Protein AF-A0A2S9WUU5-F1 (afdb_monomer_lite)

Radius of gyration: 22.5 Å; chains: 1; bounding box: 50×56×70 Å

Foldseek 3Di:
DDDDDDDDDDDDDFPDPDFDFDWDWDDDPPDPTDTDTDGPPPPPPPQDKDFLCVLQQVLQLVLLVVCVVPPLQQFAFEWEGIWGLAEEEEEAAEDEDDPVNVVVRVVVRDRGYDYDYDPRDCVPDDVLCVLVNVLCVLQVTDYYYTHLARGHDPDVVVLVVLVVDPNSVVSSLSSNVSSLSVVVVNPALVHAYEYEYADPVSVQQCADEECDDDPDFTPRRSGFYWHQDPQLNATDGSNYGYHYHHHCDDDGHDDPVVSVVVSVSSNVVCVVVVRD

pLDDT: mean 82.33, std 21.4, range [26.7, 98.5]

Structure (mmCIF, N/CA/C/O backbone):
data_AF-A0A2S9WUU5-F1
#
_entry.id   AF-A0A2S9WUU5-F1
#
loop_
_atom_site.group_PDB
_atom_site.id
_atom_site.type_symbol
_atom_site.label_atom_id
_atom_site.label_alt_id
_atom_site.label_comp_id
_atom_site.label_asym_id
_atom_site.label_entity_id
_atom_site.label_seq_id
_atom_site.pdbx_PDB_ins_code
_atom_site.Cartn_x
_atom_site.Cartn_y
_atom_site.Cartn_z
_atom_site.occupancy
_atom_site.B_iso_or_equiv
_atom_site.auth_seq_id
_atom_site.auth_comp_id
_atom_site.auth_asym_id
_atom_site.auth_atom_id
_atom_site.pdbx_PDB_model_num
ATOM 1 N N . MET A 1 1 ? -9.216 26.885 48.514 1.00 28.83 1 MET A N 1
ATOM 2 C CA . MET A 1 1 ? -9.498 26.360 47.161 1.00 28.83 1 MET A CA 1
ATOM 3 C C . MET A 1 1 ? -8.639 27.116 46.160 1.00 28.83 1 MET A C 1
ATOM 5 O O . MET A 1 1 ? -8.860 28.303 45.977 1.00 28.83 1 MET A O 1
ATOM 9 N N . LEU A 1 2 ? -7.619 26.474 45.585 1.00 27.80 2 LEU A N 1
ATOM 10 C CA . LEU A 1 2 ? -6.805 27.058 44.513 1.00 27.80 2 LEU A CA 1
ATOM 11 C C . LEU A 1 2 ? -7.450 26.663 43.175 1.00 27.80 2 LEU A C 1
ATOM 13 O O . LEU A 1 2 ? -7.499 25.480 42.853 1.00 27.80 2 LEU A O 1
ATOM 17 N N . HIS A 1 3 ? -7.975 27.623 42.416 1.00 26.70 3 HIS A N 1
ATOM 18 C CA . HIS A 1 3 ? -8.365 27.410 41.020 1.00 26.70 3 HIS A CA 1
ATOM 19 C C . HIS A 1 3 ? -7.142 27.686 40.138 1.00 26.70 3 HIS A C 1
ATOM 21 O O . HIS A 1 3 ? -6.852 28.831 39.803 1.00 26.70 3 HIS A O 1
ATOM 27 N N . ALA A 1 4 ? -6.387 26.642 39.796 1.00 33.03 4 ALA A N 1
ATOM 28 C CA . ALA A 1 4 ? -5.345 26.733 38.781 1.00 33.03 4 ALA A CA 1
ATOM 29 C C . ALA A 1 4 ? -5.979 26.476 37.405 1.00 33.03 4 ALA A C 1
ATOM 31 O O . ALA A 1 4 ? -6.380 25.355 37.100 1.00 33.03 4 ALA A O 1
ATOM 32 N N . ARG A 1 5 ? -6.094 27.514 36.569 1.00 28.50 5 ARG A N 1
ATOM 33 C CA . ARG A 1 5 ? -6.393 27.349 35.139 1.00 28.50 5 ARG A CA 1
ATOM 34 C C . ARG A 1 5 ? -5.104 26.933 34.431 1.00 28.50 5 ARG A C 1
ATOM 36 O O . ARG A 1 5 ? -4.202 27.750 34.267 1.00 28.50 5 ARG A O 1
ATOM 43 N N . LEU A 1 6 ? -5.019 25.668 34.028 1.00 34.06 6 LEU A N 1
ATOM 44 C CA . LEU A 1 6 ? -3.992 25.185 33.107 1.00 34.06 6 LEU A CA 1
ATOM 45 C C . LEU A 1 6 ? -4.341 25.677 31.698 1.00 34.06 6 LEU A C 1
ATOM 47 O O . LEU A 1 6 ? -5.256 25.163 31.062 1.00 34.06 6 LEU A O 1
ATOM 51 N N . LEU A 1 7 ? -3.635 26.702 31.226 1.00 28.61 7 LEU A N 1
ATOM 52 C CA . LEU A 1 7 ? -3.625 27.074 29.814 1.00 28.61 7 LEU A CA 1
ATOM 53 C C . LEU A 1 7 ? -2.536 26.249 29.129 1.00 28.61 7 LEU A C 1
ATOM 55 O O . LEU A 1 7 ? -1.362 26.616 29.149 1.00 28.61 7 LEU A O 1
ATOM 59 N N . PHE A 1 8 ? -2.922 25.116 28.546 1.00 33.66 8 PHE A N 1
ATOM 60 C CA . PHE A 1 8 ? -2.082 24.449 27.560 1.00 33.66 8 PHE A CA 1
ATOM 61 C C . PHE A 1 8 ? -2.246 25.205 26.243 1.00 33.66 8 PHE A C 1
ATOM 63 O O . PHE A 1 8 ? -3.280 25.107 25.586 1.00 33.66 8 PHE A O 1
ATOM 70 N N . ASN A 1 9 ? -1.244 25.998 25.867 1.00 29.27 9 ASN A N 1
ATOM 71 C CA . ASN A 1 9 ? -1.132 26.413 24.475 1.00 29.27 9 ASN A CA 1
ATOM 72 C C . ASN A 1 9 ? -0.890 25.147 23.645 1.00 29.27 9 ASN A C 1
ATOM 74 O O . ASN A 1 9 ? -0.036 24.340 24.009 1.00 29.27 9 ASN A O 1
ATOM 78 N N . ASN A 1 10 ? -1.660 24.969 22.569 1.00 31.22 10 ASN A N 1
ATOM 79 C CA . ASN A 1 10 ? -1.487 23.889 21.598 1.00 31.22 10 ASN A CA 1
ATOM 80 C C . ASN A 1 10 ? -0.026 23.839 21.141 1.00 31.22 10 ASN A C 1
ATOM 82 O O . ASN A 1 10 ? 0.433 24.728 20.423 1.00 31.22 10 ASN A O 1
ATOM 86 N N . ILE A 1 11 ? 0.699 22.813 21.573 1.00 32.69 11 ILE A N 1
ATOM 87 C CA . ILE A 1 11 ? 2.038 22.516 21.086 1.00 32.69 11 ILE A CA 1
ATOM 88 C C . ILE A 1 11 ? 1.980 21.094 20.532 1.00 32.69 11 ILE A C 1
ATOM 90 O O . ILE A 1 11 ? 1.755 20.137 21.271 1.00 32.69 11 ILE A O 1
ATOM 94 N N . ASN A 1 12 ? 2.144 20.976 19.216 1.00 33.28 12 ASN A N 1
ATOM 95 C CA . ASN A 1 12 ? 2.285 19.697 18.527 1.00 33.28 12 ASN A CA 1
ATOM 96 C C . ASN A 1 12 ? 3.622 19.082 18.965 1.00 33.28 12 ASN A C 1
ATOM 98 O O . ASN A 1 12 ? 4.677 19.673 18.723 1.00 33.28 12 ASN A O 1
ATOM 102 N N . TYR A 1 13 ? 3.596 17.932 19.644 1.00 36.56 13 TYR A N 1
ATOM 103 C CA . TYR A 1 13 ? 4.806 17.318 20.200 1.00 36.56 13 TYR A CA 1
ATOM 104 C C . TYR A 1 13 ? 5.223 16.063 19.436 1.00 36.56 13 TYR A C 1
ATOM 106 O O . TYR A 1 13 ? 4.603 15.006 19.539 1.00 36.56 13 TYR A O 1
ATOM 114 N N . LEU A 1 14 ? 6.331 16.231 18.716 1.00 40.53 14 LEU A N 1
ATOM 115 C CA . LEU A 1 14 ? 7.086 15.234 17.967 1.00 40.53 14 LEU A CA 1
ATOM 116 C C . LEU A 1 14 ? 7.736 14.177 18.870 1.00 40.53 14 LEU A C 1
ATOM 118 O O . LEU A 1 14 ? 8.086 14.431 20.027 1.00 40.53 14 LEU A O 1
ATOM 122 N N . HIS A 1 15 ? 7.953 13.004 18.277 1.00 39.59 15 HIS A N 1
ATOM 123 C CA . HIS A 1 15 ? 8.814 11.937 18.773 1.00 39.59 15 HIS A CA 1
ATOM 124 C C . HIS A 1 15 ? 10.270 12.421 18.853 1.00 39.59 15 HIS A C 1
ATOM 126 O O . HIS A 1 15 ? 11.070 12.237 17.940 1.00 39.59 15 HIS A O 1
ATOM 132 N N . HIS A 1 16 ? 10.636 13.043 19.970 1.00 35.31 16 HIS A N 1
ATOM 133 C CA . HIS A 1 16 ? 12.030 13.264 20.329 1.00 35.31 16 HIS A CA 1
ATOM 134 C C . HIS A 1 16 ? 12.315 12.673 21.708 1.00 35.31 16 HIS A C 1
ATOM 136 O O . HIS A 1 16 ? 11.611 12.932 22.678 1.00 35.31 16 HIS A O 1
ATOM 142 N N . THR A 1 17 ? 13.412 11.922 21.791 1.00 35.00 17 THR A N 1
ATOM 143 C CA . THR A 1 17 ? 13.985 11.310 23.001 1.00 35.00 17 THR A CA 1
ATOM 144 C C . THR A 1 17 ? 14.708 12.311 23.911 1.00 35.00 17 THR A C 1
ATOM 146 O O . THR A 1 17 ? 15.429 11.917 24.826 1.00 35.00 17 THR A O 1
ATOM 149 N N . LYS A 1 18 ? 14.542 13.623 23.692 1.00 34.12 18 LYS A N 1
ATOM 150 C CA . LYS A 1 18 ? 15.117 14.647 24.570 1.00 34.12 18 LYS A CA 1
ATOM 151 C C . LYS A 1 18 ? 14.071 15.088 25.595 1.00 34.12 18 LYS A C 1
ATOM 153 O O . LYS A 1 18 ? 12.983 15.485 25.180 1.00 34.12 18 LYS A O 1
ATOM 158 N N . PRO A 1 19 ? 14.377 15.081 26.907 1.00 34.91 19 PRO A N 1
ATOM 159 C CA . PRO A 1 19 ? 13.492 15.682 27.895 1.00 34.91 19 PRO A CA 1
ATOM 160 C C . PRO A 1 19 ? 13.281 17.158 27.537 1.00 34.91 19 PRO A C 1
ATOM 162 O O . PRO A 1 19 ? 14.227 17.948 27.511 1.00 34.91 19 PRO A O 1
ATOM 165 N N . ILE A 1 20 ? 12.041 17.531 27.219 1.00 40.75 20 ILE A N 1
ATOM 166 C CA . ILE A 1 20 ? 11.667 18.931 27.027 1.00 40.75 20 ILE A CA 1
ATOM 167 C C . ILE A 1 20 ? 11.382 19.494 28.416 1.00 40.75 20 ILE A C 1
ATOM 169 O O . ILE A 1 20 ? 10.380 19.163 29.048 1.00 40.75 20 ILE A O 1
ATOM 173 N N . ASN A 1 21 ? 12.276 20.352 28.899 1.00 37.44 21 ASN A N 1
ATOM 174 C CA . ASN A 1 21 ? 12.063 21.088 30.139 1.00 37.44 21 ASN A CA 1
ATOM 175 C C . ASN A 1 21 ? 10.980 22.153 29.913 1.00 37.44 21 ASN A C 1
ATOM 177 O O . ASN A 1 21 ? 11.257 23.238 29.401 1.00 37.44 21 ASN A O 1
ATOM 181 N N . GLY A 1 22 ? 9.740 21.848 30.289 1.00 42.34 22 GL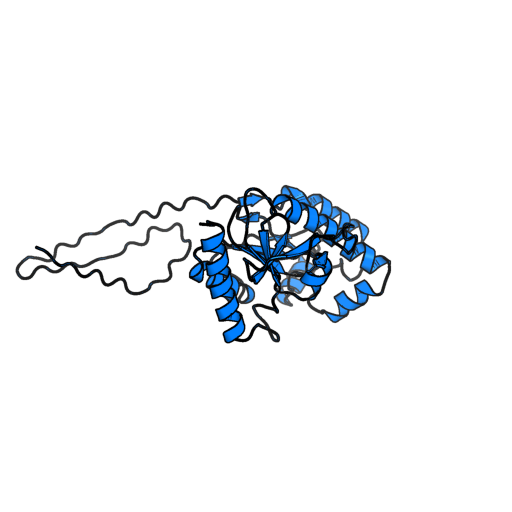Y A N 1
ATOM 182 C CA . GLY A 1 22 ? 8.674 22.841 30.380 1.00 42.34 22 GLY A CA 1
ATOM 183 C C . GLY A 1 22 ? 8.829 23.685 31.647 1.00 42.34 22 GLY A C 1
ATOM 184 O O . GLY A 1 22 ? 8.978 23.145 32.742 1.00 42.34 22 GLY A O 1
ATOM 185 N N . LYS A 1 23 ? 8.778 25.016 31.523 1.00 39.03 23 LYS A N 1
ATOM 186 C CA . LYS A 1 23 ? 8.643 25.923 32.674 1.00 39.03 23 LYS A CA 1
ATOM 187 C C . LYS A 1 23 ? 7.172 26.291 32.840 1.00 39.03 23 LYS A C 1
ATOM 189 O O . LYS A 1 23 ? 6.598 26.908 31.950 1.00 39.03 23 LYS A O 1
ATOM 194 N N . VAL A 1 24 ? 6.583 25.955 33.986 1.00 43.22 24 VAL A N 1
ATOM 195 C CA . VAL A 1 24 ? 5.260 26.454 34.384 1.00 43.22 24 VAL A CA 1
ATOM 196 C C . VAL A 1 24 ? 5.455 27.431 35.535 1.00 43.22 24 VAL A C 1
ATOM 198 O O . VAL A 1 24 ? 5.978 27.072 36.588 1.00 43.22 24 VAL A O 1
ATOM 201 N N . THR A 1 25 ? 5.047 28.682 35.344 1.00 40.19 25 THR A N 1
ATOM 202 C CA . THR A 1 25 ? 5.071 29.714 36.383 1.00 40.19 25 THR A CA 1
ATOM 203 C C . THR A 1 25 ? 3.688 29.836 37.011 1.00 40.19 25 THR A C 1
ATOM 205 O O . THR A 1 25 ? 2.758 30.355 36.401 1.00 40.19 25 THR A O 1
ATOM 208 N N . ALA A 1 26 ? 3.546 29.383 38.257 1.00 43.81 26 ALA A N 1
ATOM 209 C CA . ALA A 1 26 ? 2.373 29.678 39.073 1.00 43.81 26 ALA A CA 1
ATOM 210 C C . ALA A 1 26 ? 2.657 30.916 39.937 1.00 43.81 26 ALA A C 1
ATOM 212 O O . ALA A 1 26 ? 3.671 30.973 40.633 1.00 43.81 26 ALA A O 1
ATOM 213 N N . LYS A 1 27 ? 1.768 31.914 39.901 1.00 40.56 27 LYS A N 1
ATOM 214 C CA . LYS A 1 27 ? 1.848 33.102 40.761 1.00 40.56 27 LYS A CA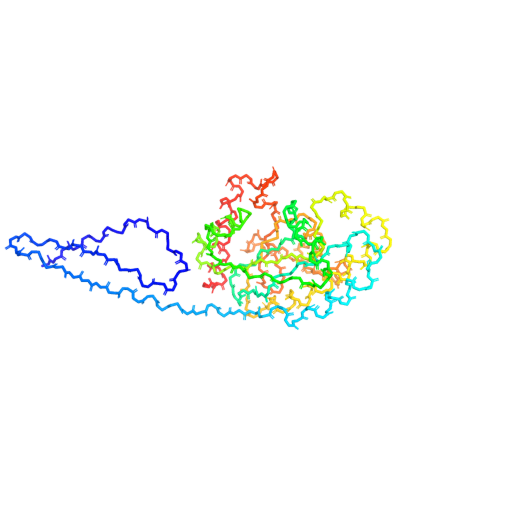 1
ATOM 215 C C . LYS A 1 27 ? 0.738 33.026 41.806 1.00 40.56 27 LYS A C 1
ATOM 217 O O . LYS A 1 27 ? -0.435 32.970 41.454 1.00 40.56 27 LYS A O 1
ATOM 222 N N . ARG A 1 28 ? 1.110 33.036 43.085 1.00 40.62 28 ARG A N 1
ATOM 223 C CA . ARG A 1 28 ? 0.200 33.347 44.194 1.00 40.62 28 ARG A CA 1
ATOM 224 C C . ARG A 1 28 ? 0.471 34.798 44.587 1.00 40.62 28 ARG A C 1
ATOM 226 O O . ARG A 1 28 ? 1.636 35.172 44.733 1.00 40.62 28 ARG A O 1
ATOM 233 N N . GLU A 1 29 ? -0.561 35.633 44.672 1.00 38.84 29 GLU A N 1
ATOM 234 C CA . GLU A 1 29 ? -0.387 37.023 45.110 1.00 38.84 29 GLU A CA 1
ATOM 235 C C . GLU A 1 29 ? 0.205 37.054 46.527 1.00 38.84 29 GLU A C 1
ATOM 237 O O . GLU A 1 29 ? -0.295 36.381 47.426 1.00 38.84 29 GLU A O 1
ATOM 242 N N . GLY A 1 30 ? 1.299 37.803 46.704 1.00 49.75 30 GLY A N 1
ATOM 243 C CA . GLY A 1 30 ? 1.916 38.058 48.011 1.00 49.75 30 GLY A CA 1
ATOM 244 C C . GLY A 1 30 ? 3.080 37.152 48.441 1.00 49.75 30 GLY A C 1
ATOM 245 O O . GLY A 1 30 ? 3.545 37.306 49.565 1.00 49.75 30 GLY A O 1
ATOM 246 N N . THR A 1 31 ? 3.596 36.244 47.601 1.00 44.69 31 THR A N 1
ATOM 247 C CA . THR A 1 31 ? 4.765 35.395 47.950 1.00 44.69 31 THR A CA 1
ATOM 248 C C . THR A 1 31 ? 5.883 35.441 46.898 1.00 44.69 31 THR A C 1
ATOM 250 O O . THR A 1 31 ? 5.575 35.574 45.711 1.00 44.69 31 THR A O 1
ATOM 253 N N . PRO A 1 32 ? 7.171 35.307 47.290 1.00 46.59 32 PRO A N 1
ATOM 254 C CA . PRO A 1 32 ? 8.300 35.304 46.356 1.00 46.59 32 PRO A CA 1
ATOM 255 C C . PRO A 1 32 ? 8.187 34.179 45.315 1.00 46.59 32 PRO A C 1
ATOM 257 O O . PRO A 1 32 ? 7.700 33.087 45.606 1.00 46.59 32 PRO A O 1
ATOM 260 N N . HIS A 1 33 ? 8.632 34.460 44.085 1.00 44.91 33 HIS A N 1
ATOM 261 C CA . HIS A 1 33 ? 8.524 33.570 42.926 1.00 44.91 33 HIS A CA 1
ATOM 262 C C . HIS A 1 33 ? 9.180 32.202 43.170 1.00 44.91 33 HIS A C 1
ATOM 264 O O . HIS A 1 33 ? 10.393 32.050 43.028 1.00 44.91 33 HIS A O 1
ATOM 270 N N . THR A 1 34 ? 8.384 31.181 43.487 1.00 43.50 34 THR A N 1
ATOM 271 C CA . THR A 1 34 ? 8.869 29.798 43.543 1.00 43.50 34 THR A CA 1
ATOM 272 C C . THR A 1 34 ? 8.835 29.205 42.136 1.00 43.50 34 THR A C 1
ATOM 274 O O . THR A 1 34 ? 7.767 29.030 41.550 1.00 43.50 34 THR A O 1
ATOM 277 N N . HIS A 1 35 ? 10.008 28.931 41.568 1.00 41.69 35 HIS A N 1
ATOM 278 C CA . HIS A 1 35 ? 10.125 28.258 40.279 1.00 41.69 35 HIS A CA 1
ATOM 279 C C . HIS A 1 35 ? 10.067 26.748 40.506 1.00 41.69 35 HIS A C 1
ATOM 281 O O . HIS A 1 35 ? 11.008 26.168 41.041 1.00 41.69 35 HIS A O 1
ATOM 287 N N . TYR A 1 36 ? 8.976 26.110 40.088 1.00 41.19 36 TYR A N 1
ATOM 288 C CA . TYR A 1 36 ? 8.905 24.655 40.038 1.00 41.19 36 TYR A CA 1
ATOM 289 C C . TYR A 1 36 ? 9.364 24.194 38.655 1.00 41.19 36 TYR A C 1
ATOM 291 O O . TYR A 1 36 ? 8.797 24.594 37.638 1.00 41.19 36 TYR A O 1
ATOM 299 N N . THR A 1 37 ? 10.409 23.372 38.617 1.00 36.91 37 THR A N 1
ATOM 300 C CA . THR A 1 37 ? 10.829 22.683 37.394 1.00 36.91 37 THR A CA 1
ATOM 301 C C . THR A 1 37 ? 10.321 21.257 37.501 1.00 36.91 37 THR A C 1
ATOM 303 O O . THR A 1 37 ? 10.774 20.513 38.367 1.00 36.91 37 THR A O 1
ATOM 306 N N . PHE A 1 38 ? 9.362 20.884 36.661 1.00 37.59 38 PHE A N 1
ATOM 307 C CA . PHE A 1 38 ? 8.924 19.498 36.544 1.00 37.59 38 PHE A CA 1
ATOM 308 C C . PHE A 1 38 ? 9.559 18.911 35.286 1.00 37.59 38 PHE A C 1
ATOM 310 O O . PHE A 1 38 ? 9.403 19.460 34.195 1.00 37.59 38 PHE A O 1
ATOM 317 N N . ALA A 1 39 ? 10.282 17.804 35.433 1.00 33.66 39 ALA A N 1
ATOM 318 C CA . ALA A 1 39 ? 10.677 16.994 34.292 1.00 33.66 39 ALA A CA 1
ATOM 319 C C . ALA A 1 39 ? 9.459 16.166 33.867 1.00 33.66 39 ALA A C 1
ATOM 321 O O . ALA A 1 39 ? 9.024 15.276 34.597 1.00 33.66 39 ALA A O 1
ATOM 322 N N . VAL A 1 40 ? 8.889 16.461 32.698 1.00 36.59 40 VAL A N 1
ATOM 323 C CA . VAL A 1 40 ? 7.921 15.559 32.067 1.00 36.59 40 VAL A CA 1
ATOM 324 C C . VAL A 1 40 ? 8.732 14.445 31.415 1.00 36.59 40 VAL A C 1
ATOM 326 O O . VAL A 1 40 ? 9.215 14.580 30.293 1.00 36.59 40 VAL A O 1
ATOM 329 N N . VAL A 1 41 ? 8.935 13.351 32.146 1.00 30.09 41 VAL A N 1
ATOM 330 C CA . VAL A 1 41 ? 9.484 12.121 31.575 1.00 30.09 41 VAL A CA 1
ATOM 331 C C . VAL A 1 41 ? 8.351 11.461 30.796 1.00 30.09 41 VAL A C 1
ATOM 333 O O . VAL A 1 41 ? 7.507 10.776 31.370 1.00 30.09 41 VAL A O 1
ATOM 336 N N . LYS A 1 42 ? 8.279 11.710 29.484 1.00 38.59 42 LYS A N 1
ATOM 337 C CA . LYS A 1 42 ? 7.417 10.911 28.611 1.00 38.59 42 LYS A CA 1
ATOM 338 C C . LYS A 1 42 ? 8.088 9.543 28.495 1.00 38.59 42 LYS A C 1
ATOM 340 O O . LYS A 1 42 ? 9.163 9.441 27.912 1.00 38.59 42 LYS A O 1
ATOM 345 N N . HIS A 1 43 ? 7.484 8.508 29.074 1.00 30.72 43 HIS A N 1
ATOM 346 C CA . HIS A 1 43 ? 7.821 7.134 28.718 1.00 30.72 43 HIS A CA 1
ATOM 347 C C . HIS A 1 43 ? 7.487 6.963 27.230 1.00 30.72 43 HIS A C 1
ATOM 349 O O . HIS A 1 43 ? 6.330 6.774 26.866 1.00 30.72 43 HIS A O 1
ATOM 355 N N . THR A 1 44 ? 8.479 7.097 26.351 1.00 41.28 44 THR A N 1
ATOM 356 C CA . THR A 1 44 ? 8.376 6.599 24.981 1.00 41.28 44 THR A CA 1
ATOM 357 C C . THR A 1 44 ? 8.441 5.086 25.077 1.00 41.28 44 THR A C 1
ATOM 359 O O . THR A 1 44 ? 9.527 4.516 25.148 1.00 41.28 44 THR A O 1
ATOM 362 N N . GLN A 1 45 ? 7.287 4.430 25.169 1.00 46.84 45 GLN A N 1
ATOM 363 C CA . GLN A 1 45 ? 7.236 3.032 24.769 1.00 46.84 45 GLN A CA 1
ATOM 364 C C . GLN A 1 45 ? 7.580 3.016 23.279 1.00 46.84 45 GLN A C 1
ATOM 366 O O . GLN A 1 45 ? 6.956 3.738 22.500 1.00 46.84 45 GLN A O 1
ATOM 371 N N . GLU A 1 46 ? 8.639 2.301 22.901 1.00 61.56 46 GLU A N 1
ATOM 372 C CA . GLU A 1 46 ? 8.897 2.010 21.494 1.00 61.56 46 GLU A CA 1
ATOM 373 C C . GLU A 1 46 ? 7.648 1.320 20.951 1.00 61.56 46 GLU A C 1
ATOM 375 O O . GLU A 1 46 ? 7.239 0.281 21.474 1.00 61.56 46 GLU A O 1
ATOM 380 N N . THR A 1 47 ? 6.994 1.936 19.964 1.00 71.06 47 THR A N 1
ATOM 381 C CA . THR A 1 47 ? 5.842 1.326 19.304 1.00 71.06 47 THR A CA 1
ATOM 382 C C . THR A 1 47 ? 6.301 -0.012 18.733 1.00 71.06 47 THR A C 1
ATOM 384 O O . THR A 1 47 ? 7.246 -0.020 17.942 1.00 71.06 47 THR A O 1
ATOM 387 N N . PRO A 1 48 ? 5.680 -1.141 19.107 1.00 86.38 48 PRO A N 1
ATOM 388 C CA . PRO A 1 48 ? 6.044 -2.431 18.547 1.00 86.38 48 PRO A CA 1
ATOM 389 C C . PRO A 1 48 ? 5.930 -2.408 17.018 1.00 86.38 48 PRO A C 1
ATOM 391 O O . PRO A 1 48 ? 4.920 -1.952 16.474 1.00 86.38 48 PRO A O 1
ATOM 394 N N . VAL A 1 49 ? 6.956 -2.902 16.324 1.00 92.38 49 VAL A N 1
ATOM 395 C CA . VAL A 1 49 ? 7.013 -2.939 14.856 1.00 92.38 49 VAL A CA 1
ATOM 396 C C . VAL A 1 49 ? 7.142 -4.363 14.324 1.00 92.38 49 VAL A C 1
ATOM 398 O O . VAL A 1 49 ? 7.694 -5.254 14.971 1.00 92.38 49 VAL A O 1
ATOM 401 N N . ILE A 1 50 ? 6.662 -4.552 13.099 1.00 94.56 50 ILE A N 1
ATOM 402 C CA . ILE A 1 50 ? 6.899 -5.722 12.261 1.00 94.56 50 ILE A CA 1
ATOM 403 C C . ILE A 1 50 ? 8.113 -5.412 11.392 1.00 94.56 50 ILE A C 1
ATOM 405 O O . ILE A 1 50 ? 8.047 -4.552 10.513 1.00 94.56 50 ILE A O 1
ATOM 409 N N . GLU A 1 51 ? 9.208 -6.134 11.613 1.00 96.25 51 GLU A N 1
ATOM 410 C CA . GLU A 1 51 ? 10.411 -6.063 10.781 1.00 96.25 51 GLU A CA 1
ATOM 411 C C . GLU A 1 51 ? 10.122 -6.647 9.390 1.00 96.25 51 GLU A C 1
ATOM 413 O O . GLU A 1 51 ? 9.922 -7.852 9.233 1.00 96.25 51 GLU A O 1
ATOM 418 N N . ILE A 1 52 ? 10.095 -5.792 8.366 1.00 97.19 52 ILE A N 1
ATOM 419 C CA . ILE A 1 52 ? 9.781 -6.161 6.979 1.00 97.19 52 ILE A CA 1
ATOM 420 C C . ILE A 1 52 ? 11.028 -6.591 6.222 1.00 97.19 52 ILE A C 1
ATOM 422 O O . ILE A 1 52 ? 10.984 -7.565 5.471 1.00 97.19 52 ILE A O 1
ATOM 426 N N . LYS A 1 53 ? 12.153 -5.899 6.430 1.00 97.25 53 LYS A N 1
ATOM 427 C CA . LYS A 1 53 ? 13.414 -6.182 5.735 1.00 97.25 53 LYS A CA 1
ATOM 428 C C . LYS A 1 53 ? 13.768 -7.681 5.670 1.00 97.25 53 LYS A C 1
ATOM 430 O O . LYS A 1 53 ? 13.912 -8.186 4.554 1.00 97.25 53 LYS A O 1
ATOM 435 N N . PRO A 1 54 ? 13.851 -8.423 6.794 1.00 97.81 54 PRO A N 1
ATOM 436 C CA . PRO A 1 54 ? 14.235 -9.837 6.760 1.00 97.81 54 PRO A CA 1
ATOM 437 C C . PRO A 1 54 ? 13.219 -10.743 6.043 1.00 97.81 54 PRO A C 1
ATOM 439 O O . PRO A 1 54 ? 13.557 -11.865 5.682 1.00 97.81 54 PRO A O 1
ATOM 442 N N . ILE A 1 55 ? 11.984 -10.281 5.826 1.00 97.06 55 ILE A N 1
ATOM 443 C CA . ILE A 1 55 ? 10.920 -11.058 5.175 1.00 97.06 55 ILE A CA 1
ATOM 444 C C . ILE A 1 55 ? 11.080 -11.044 3.649 1.00 97.06 55 ILE A C 1
ATOM 446 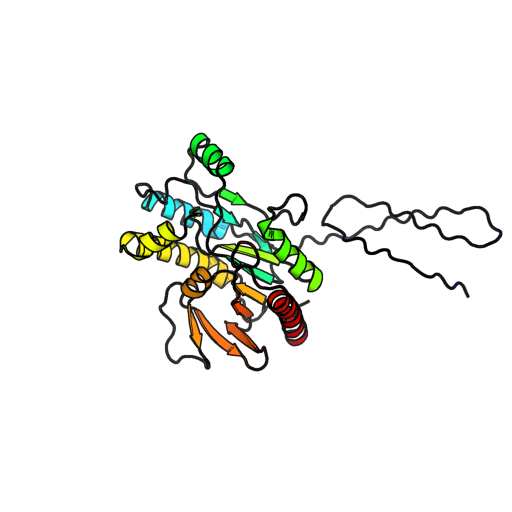O O . ILE A 1 55 ? 10.786 -12.040 2.981 1.00 97.06 55 ILE A O 1
ATOM 450 N N . VAL A 1 56 ? 11.520 -9.914 3.084 1.00 97.81 56 VAL A N 1
ATOM 451 C CA . VAL A 1 56 ? 11.425 -9.665 1.635 1.00 97.81 56 VAL A CA 1
ATOM 452 C C . VAL A 1 56 ? 12.749 -9.365 0.938 1.00 97.81 56 VAL A C 1
ATOM 454 O O . VAL A 1 56 ? 12.798 -9.497 -0.282 1.00 97.81 56 VAL A O 1
ATOM 457 N N . GLU A 1 57 ? 13.821 -9.015 1.657 1.00 98.06 57 GLU A N 1
ATOM 458 C CA . GLU A 1 57 ? 15.099 -8.588 1.058 1.00 98.06 57 GLU A CA 1
ATOM 459 C C . GLU A 1 57 ? 15.636 -9.571 0.012 1.00 98.06 57 GLU A C 1
ATOM 461 O O . GLU A 1 57 ? 15.887 -9.185 -1.130 1.00 98.06 57 GLU A O 1
ATOM 466 N N . GLU A 1 58 ? 15.745 -10.854 0.357 1.00 98.25 58 GLU A N 1
ATOM 467 C CA . GLU A 1 58 ? 16.242 -11.873 -0.572 1.00 98.25 58 GLU A CA 1
ATOM 468 C C . GLU A 1 58 ? 15.338 -12.025 -1.805 1.00 98.25 58 GLU A C 1
ATOM 470 O O . GLU A 1 58 ? 15.828 -12.164 -2.928 1.00 98.25 58 GLU A O 1
ATOM 475 N N . LYS A 1 59 ? 14.015 -11.954 -1.617 1.00 98.50 59 LYS A N 1
ATOM 476 C CA . LYS A 1 59 ? 13.027 -12.120 -2.693 1.00 98.50 59 LYS A CA 1
ATOM 477 C C . LYS A 1 59 ? 13.075 -10.955 -3.672 1.00 98.50 59 LYS A C 1
ATOM 479 O O . LYS A 1 59 ? 13.095 -11.179 -4.879 1.00 98.50 59 LYS A O 1
ATOM 484 N N . ILE A 1 60 ? 13.154 -9.730 -3.155 1.00 98.06 60 ILE A N 1
ATOM 485 C CA . ILE A 1 60 ? 13.278 -8.519 -3.970 1.00 98.06 60 ILE A CA 1
ATOM 486 C C . ILE A 1 60 ? 14.602 -8.546 -4.740 1.00 98.06 60 ILE A C 1
ATOM 488 O O . ILE A 1 60 ? 14.607 -8.349 -5.952 1.00 98.06 60 ILE A O 1
ATOM 492 N N . ASN A 1 61 ? 15.718 -8.848 -4.070 1.00 98.12 61 ASN A N 1
ATOM 493 C CA . ASN A 1 61 ? 17.031 -8.895 -4.719 1.00 98.12 61 ASN A CA 1
ATOM 494 C C . ASN A 1 61 ? 17.106 -9.987 -5.794 1.00 98.12 61 ASN A C 1
ATOM 496 O O . ASN A 1 61 ? 17.707 -9.780 -6.847 1.00 98.12 61 ASN A O 1
ATOM 500 N N . SER A 1 62 ? 16.485 -11.143 -5.555 1.00 98.19 62 SER A N 1
ATOM 501 C CA . SER A 1 62 ? 16.408 -12.224 -6.544 1.00 98.19 62 SER A CA 1
ATOM 502 C C . SER A 1 62 ? 15.576 -11.815 -7.757 1.00 98.19 62 SER A C 1
ATOM 504 O O . SER A 1 62 ? 16.001 -12.044 -8.888 1.00 98.19 62 SER A O 1
ATOM 506 N N . LEU A 1 63 ? 14.445 -11.138 -7.533 1.00 98.00 63 LEU A N 1
ATOM 507 C CA . LEU A 1 63 ? 13.621 -10.593 -8.607 1.00 98.00 63 LEU A CA 1
ATOM 508 C C . LEU A 1 63 ? 14.400 -9.569 -9.446 1.00 98.00 63 LEU A C 1
ATOM 510 O O . LEU A 1 63 ? 14.400 -9.647 -10.669 1.00 98.00 63 LEU A O 1
ATOM 514 N N . TRP A 1 64 ? 15.131 -8.651 -8.811 1.00 96.56 64 TRP A N 1
ATOM 515 C CA . TRP A 1 64 ? 15.937 -7.663 -9.538 1.00 96.56 64 TRP A CA 1
ATOM 516 C C . TRP A 1 64 ? 17.052 -8.290 -10.373 1.00 96.56 64 TRP A C 1
ATOM 518 O O . TRP A 1 64 ? 17.328 -7.826 -11.476 1.00 96.56 64 TRP A O 1
ATOM 528 N N . LYS A 1 65 ? 17.669 -9.372 -9.887 1.00 96.19 65 LYS A N 1
ATOM 529 C CA . LYS A 1 65 ? 18.656 -10.136 -10.666 1.00 96.19 65 LYS A CA 1
ATOM 530 C C . LYS A 1 65 ? 18.019 -10.803 -11.884 1.00 96.19 65 LYS A C 1
ATOM 532 O O . LYS A 1 65 ? 18.591 -10.739 -12.971 1.00 96.19 65 LYS A O 1
ATOM 537 N N . GLU A 1 66 ? 16.837 -11.400 -11.720 1.00 97.06 66 GLU A N 1
ATOM 538 C CA . GLU A 1 66 ? 16.096 -12.057 -12.806 1.00 97.06 66 GLU A CA 1
ATOM 539 C C . GLU A 1 66 ? 15.747 -11.087 -13.953 1.00 97.06 66 GLU A C 1
ATOM 541 O O . GLU A 1 66 ? 15.796 -11.460 -15.125 1.00 97.06 66 GLU A O 1
ATOM 546 N N . PHE A 1 67 ? 15.430 -9.833 -13.628 1.00 95.38 67 PHE A N 1
ATOM 547 C CA . PHE A 1 67 ? 15.047 -8.792 -14.590 1.00 95.38 67 PHE A CA 1
ATOM 548 C C . PHE A 1 67 ? 16.164 -7.766 -14.845 1.00 95.38 67 PHE A C 1
ATOM 550 O O . PHE A 1 67 ? 15.909 -6.678 -15.345 1.00 95.38 67 PHE A O 1
ATOM 557 N N . SER A 1 68 ? 17.419 -8.101 -14.539 1.00 92.31 68 SER A N 1
ATOM 558 C CA . SER A 1 68 ? 18.556 -7.163 -14.578 1.00 92.31 68 SER A CA 1
ATOM 559 C C . SER A 1 68 ? 18.838 -6.526 -15.947 1.00 92.31 68 SER A C 1
ATOM 561 O O . SER A 1 68 ? 19.411 -5.441 -16.005 1.00 92.31 68 SER A O 1
ATOM 563 N N . ASN A 1 69 ? 18.414 -7.165 -17.042 1.00 91.06 69 ASN A N 1
ATOM 564 C CA . ASN A 1 69 ? 18.558 -6.631 -18.401 1.00 91.06 69 ASN A CA 1
ATOM 565 C C . ASN A 1 69 ? 17.452 -5.634 -18.791 1.00 91.06 69 ASN A C 1
ATOM 567 O O . ASN A 1 69 ? 17.511 -5.044 -19.869 1.00 91.06 69 ASN A O 1
ATOM 571 N N . GLU A 1 70 ? 16.439 -5.456 -17.947 1.00 90.12 70 GLU A N 1
ATOM 572 C CA . GLU A 1 70 ? 15.294 -4.601 -18.233 1.00 90.12 70 GLU A CA 1
ATOM 573 C C . GLU A 1 70 ? 15.556 -3.151 -17.810 1.00 90.12 70 GLU A C 1
ATOM 575 O O . GLU A 1 70 ? 16.104 -2.883 -16.738 1.00 90.12 70 GLU A O 1
ATOM 580 N N . GLU A 1 71 ? 15.094 -2.181 -18.610 1.00 87.81 71 GLU A N 1
ATOM 581 C CA . GLU A 1 71 ? 15.279 -0.746 -18.318 1.00 87.81 71 GLU A CA 1
ATOM 582 C C . GLU A 1 71 ? 14.711 -0.362 -16.938 1.00 87.81 71 GLU A C 1
ATOM 584 O O . GLU A 1 71 ? 15.283 0.446 -16.207 1.00 87.81 71 GLU A O 1
ATOM 589 N N . TYR A 1 72 ? 13.601 -0.985 -16.544 1.00 85.19 72 TYR A N 1
ATOM 590 C CA . TYR A 1 72 ? 12.912 -0.726 -15.280 1.00 85.19 72 TYR A CA 1
ATOM 591 C C . TYR A 1 72 ? 13.591 -1.348 -14.046 1.00 85.19 72 TYR A C 1
ATOM 593 O O . TYR A 1 72 ? 13.138 -1.112 -12.924 1.00 85.19 72 TYR A O 1
ATOM 601 N N . CYS A 1 73 ? 14.688 -2.086 -14.236 1.00 89.38 73 CYS A N 1
ATOM 602 C CA . CYS A 1 73 ? 15.534 -2.638 -13.175 1.00 89.38 73 CYS A CA 1
ATOM 603 C C . CYS A 1 73 ? 16.926 -1.987 -13.109 1.00 89.38 73 CYS A C 1
ATOM 605 O O . CYS A 1 73 ? 17.767 -2.429 -12.330 1.00 89.38 73 CYS A O 1
ATOM 607 N N . GLN A 1 74 ? 17.166 -0.902 -13.860 1.00 87.25 74 GLN A N 1
ATOM 608 C CA . GLN A 1 74 ? 18.436 -0.158 -13.816 1.00 87.25 74 GLN A CA 1
ATOM 609 C C . GLN A 1 74 ? 18.703 0.527 -12.470 1.00 87.25 74 GLN A C 1
ATOM 611 O O . GLN A 1 74 ? 19.849 0.822 -12.138 1.00 87.25 74 GLN A O 1
ATOM 616 N N . PHE A 1 75 ? 17.653 0.793 -11.693 1.00 89.25 75 PHE A N 1
ATOM 617 C CA . PHE A 1 75 ? 17.757 1.372 -10.358 1.00 89.25 75 PHE A CA 1
ATOM 618 C C . PHE A 1 75 ? 17.415 0.335 -9.300 1.00 89.25 75 PHE A C 1
ATOM 620 O O . PHE A 1 75 ? 16.518 -0.492 -9.497 1.00 89.25 75 PHE A O 1
ATOM 627 N N . SER A 1 76 ? 18.090 0.421 -8.153 1.00 92.75 76 SER A N 1
ATOM 628 C CA . SER A 1 76 ? 17.763 -0.419 -7.009 1.00 92.75 76 SER A CA 1
ATOM 629 C C . SER A 1 76 ? 16.307 -0.240 -6.567 1.00 92.75 76 SER A C 1
ATOM 631 O O . SER A 1 76 ? 15.767 0.878 -6.584 1.00 92.75 76 SER A O 1
ATOM 633 N N . PRO A 1 77 ? 15.666 -1.327 -6.109 1.00 95.06 77 PRO A N 1
ATOM 634 C CA . PRO A 1 77 ? 14.347 -1.239 -5.514 1.00 95.06 77 PRO A CA 1
ATOM 635 C C . PRO A 1 77 ? 14.369 -0.409 -4.225 1.00 95.06 77 PRO A C 1
ATOM 637 O O . PRO A 1 77 ? 15.418 -0.161 -3.619 1.00 95.06 77 PRO A O 1
ATOM 640 N N . ASN A 1 78 ? 13.194 0.035 -3.782 1.00 94.44 78 ASN A N 1
ATOM 641 C CA . ASN A 1 78 ? 13.008 0.540 -2.422 1.00 94.44 78 ASN A CA 1
ATOM 642 C C . ASN A 1 78 ? 11.895 -0.233 -1.731 1.00 94.44 78 ASN A C 1
ATOM 644 O O . ASN A 1 78 ? 10.831 -0.420 -2.316 1.00 94.44 78 ASN A O 1
ATOM 648 N N . SER A 1 79 ? 12.098 -0.563 -0.463 1.00 95.12 79 SER A N 1
ATOM 649 C CA . SER A 1 79 ? 11.043 -1.059 0.416 1.00 95.12 79 SER A CA 1
ATOM 650 C C . SER A 1 79 ? 11.091 -0.337 1.757 1.00 95.12 79 SER A C 1
ATOM 652 O O . SER A 1 79 ? 12.101 0.264 2.134 1.00 95.12 79 SER A O 1
ATOM 654 N N . ILE A 1 80 ? 9.991 -0.401 2.499 1.00 93.69 80 ILE A N 1
ATOM 655 C CA . ILE A 1 80 ? 9.992 -0.050 3.915 1.00 93.69 80 ILE A CA 1
ATOM 656 C C . ILE A 1 80 ? 10.732 -1.132 4.716 1.00 93.69 80 ILE A C 1
ATOM 658 O O . ILE A 1 80 ? 10.657 -2.319 4.382 1.00 93.69 80 ILE A O 1
ATOM 662 N N . ALA A 1 81 ? 11.476 -0.724 5.743 1.00 95.62 81 ALA A N 1
ATOM 663 C CA . ALA A 1 81 ? 12.191 -1.630 6.639 1.00 95.62 81 ALA A CA 1
ATOM 664 C C . ALA A 1 81 ? 11.278 -2.245 7.708 1.00 95.62 81 ALA A C 1
ATOM 666 O O . ALA A 1 81 ? 11.489 -3.394 8.085 1.00 95.62 81 ALA A O 1
ATOM 667 N N . GLU A 1 82 ? 10.272 -1.497 8.165 1.00 95.31 82 GLU A N 1
ATOM 668 C CA . GLU A 1 82 ? 9.396 -1.856 9.282 1.00 95.31 82 GLU A CA 1
ATOM 669 C C . GLU A 1 82 ? 8.017 -1.191 9.153 1.00 95.31 82 GLU A C 1
ATOM 671 O O . GLU A 1 82 ? 7.884 -0.120 8.561 1.00 95.31 82 GLU A O 1
ATOM 676 N N . ILE A 1 83 ? 6.985 -1.815 9.717 1.00 94.44 83 ILE A N 1
ATOM 677 C CA . ILE A 1 83 ? 5.624 -1.260 9.794 1.00 94.44 83 ILE A CA 1
ATOM 678 C C . ILE A 1 83 ? 5.158 -1.376 11.249 1.00 94.44 83 ILE A C 1
ATOM 680 O O . ILE A 1 83 ? 5.406 -2.418 11.853 1.00 94.44 83 ILE A O 1
ATOM 684 N N . PRO A 1 84 ? 4.461 -0.383 11.832 1.00 92.50 84 PRO A N 1
ATOM 685 C CA . PRO A 1 84 ? 3.877 -0.533 13.165 1.00 92.50 84 PRO A CA 1
ATOM 686 C C . PRO A 1 84 ? 2.991 -1.781 13.280 1.00 92.50 84 PRO A C 1
ATOM 688 O O . PRO A 1 84 ? 2.336 -2.171 12.307 1.00 92.50 84 PRO A O 1
ATOM 691 N N . ASN A 1 85 ? 2.941 -2.398 14.460 1.00 91.25 85 ASN A N 1
ATOM 692 C CA . ASN A 1 85 ? 2.091 -3.567 14.714 1.00 91.25 85 ASN A CA 1
ATOM 693 C C . ASN A 1 85 ? 0.589 -3.235 14.650 1.00 91.25 85 ASN A C 1
ATOM 695 O O . ASN A 1 85 ? -0.211 -4.107 14.314 1.00 91.25 85 ASN A O 1
ATOM 699 N N . ASP A 1 86 ? 0.211 -1.990 14.928 1.00 91.94 86 ASP A N 1
ATOM 700 C CA . ASP A 1 86 ? -1.170 -1.514 15.015 1.00 91.94 86 ASP A CA 1
ATOM 701 C C . ASP A 1 86 ? -1.381 -0.194 14.242 1.00 91.94 86 ASP A C 1
ATOM 703 O O . ASP A 1 86 ? -0.513 0.276 13.498 1.00 91.94 86 ASP A O 1
ATOM 707 N N . GLY A 1 87 ? -2.586 0.369 14.329 1.00 93.31 87 GLY A N 1
ATOM 708 C CA . GLY A 1 87 ? -2.926 1.643 13.700 1.00 93.31 87 GLY A CA 1
ATOM 709 C C . GLY A 1 87 ? -3.170 1.564 12.189 1.00 93.31 87 GLY A C 1
ATOM 710 O O . GLY A 1 87 ? -3.671 0.562 11.668 1.00 93.31 87 GLY A O 1
ATOM 711 N N . ILE A 1 88 ? -2.856 2.656 11.492 1.00 96.69 88 ILE A N 1
ATOM 712 C CA . ILE A 1 88 ? -3.190 2.881 10.082 1.00 96.69 88 ILE A CA 1
ATOM 713 C C . ILE A 1 88 ? -2.043 2.429 9.177 1.00 96.69 88 ILE A C 1
ATOM 715 O O . ILE A 1 88 ? -0.902 2.836 9.370 1.00 96.69 88 ILE A O 1
ATOM 719 N N . VAL A 1 89 ? -2.329 1.668 8.123 1.00 97.19 89 VAL A N 1
ATOM 720 C CA . VAL A 1 89 ? -1.348 1.396 7.060 1.00 97.19 89 VAL A CA 1
ATOM 721 C C . VAL A 1 89 ? -1.786 2.073 5.775 1.00 97.19 89 VAL A C 1
ATOM 723 O O . VAL A 1 89 ? -2.834 1.765 5.208 1.00 97.19 89 VAL A O 1
ATOM 726 N N . PHE A 1 90 ? -0.963 2.993 5.293 1.00 97.19 90 PHE A N 1
ATOM 727 C CA . PHE A 1 90 ? -1.159 3.604 3.991 1.00 97.19 90 PHE A CA 1
ATOM 728 C C . PHE A 1 90 ? -0.513 2.743 2.906 1.00 97.19 90 PHE A C 1
ATOM 730 O O . PHE A 1 90 ? 0.666 2.402 3.001 1.00 97.19 90 PHE A O 1
ATOM 737 N N . ILE A 1 91 ? -1.285 2.414 1.873 1.00 96.75 91 ILE A N 1
ATOM 738 C CA . ILE A 1 91 ? -0.832 1.601 0.744 1.00 96.75 91 ILE A CA 1
ATOM 739 C C . ILE A 1 91 ? -0.720 2.489 -0.492 1.00 96.75 91 ILE A C 1
ATOM 741 O O . ILE A 1 91 ? -1.733 2.926 -1.049 1.00 96.75 91 ILE A O 1
ATOM 745 N N . GLY A 1 92 ? 0.524 2.727 -0.897 1.00 92.75 92 GLY A N 1
ATOM 746 C CA . GLY A 1 92 ? 0.902 3.349 -2.155 1.00 92.75 92 GLY A CA 1
ATOM 747 C C . GLY A 1 92 ? 1.164 2.321 -3.256 1.00 92.75 92 GLY A C 1
ATOM 748 O O . GLY A 1 92 ? 0.904 1.124 -3.115 1.00 92.75 92 GLY A O 1
ATOM 749 N N . ILE A 1 93 ? 1.667 2.803 -4.389 1.00 88.19 93 ILE A N 1
ATOM 750 C CA . ILE A 1 93 ? 1.975 1.957 -5.545 1.00 88.19 93 ILE A CA 1
ATOM 751 C C . ILE A 1 93 ? 3.466 1.723 -5.683 1.00 88.19 93 ILE A C 1
ATOM 753 O O . ILE A 1 93 ? 3.876 0.576 -5.779 1.00 88.19 93 ILE A O 1
ATOM 757 N N . ASN A 1 94 ? 4.263 2.786 -5.717 1.00 84.06 94 ASN A N 1
ATOM 758 C CA . ASN A 1 94 ? 5.684 2.691 -5.955 1.00 84.06 94 ASN A CA 1
ATOM 759 C C . ASN A 1 94 ? 6.424 3.925 -5.405 1.00 84.06 94 ASN A C 1
ATOM 761 O O . ASN A 1 94 ? 5.892 5.043 -5.460 1.00 84.06 94 ASN A O 1
ATOM 765 N N . PRO A 1 95 ? 7.676 3.751 -4.956 1.00 77.19 95 PRO A N 1
ATOM 766 C CA . PRO A 1 95 ? 8.489 4.840 -4.442 1.00 77.19 95 PRO A CA 1
ATOM 767 C C . PRO A 1 95 ? 8.798 5.872 -5.528 1.00 77.19 95 PRO A C 1
ATOM 769 O O . PRO A 1 95 ? 9.153 5.527 -6.661 1.00 77.19 95 PRO A O 1
ATOM 772 N N . SER A 1 96 ? 8.738 7.155 -5.168 1.00 74.94 96 SER A N 1
ATOM 773 C CA . SER A 1 96 ? 9.170 8.226 -6.064 1.00 74.94 96 SER A CA 1
ATOM 774 C C . SER A 1 96 ? 10.698 8.301 -6.164 1.00 74.94 96 SER A C 1
ATOM 776 O O . SER A 1 96 ? 11.439 7.954 -5.243 1.00 74.94 96 SER A O 1
ATOM 778 N N . MET A 1 97 ? 11.180 8.789 -7.305 1.00 80.81 97 MET A N 1
ATOM 779 C CA . MET A 1 97 ? 12.594 9.002 -7.591 1.00 80.81 97 MET A CA 1
ATOM 780 C C . MET A 1 97 ? 12.791 10.437 -8.067 1.00 80.81 97 MET A C 1
ATOM 782 O O . MET A 1 97 ? 12.279 10.831 -9.113 1.00 80.81 97 MET A O 1
ATOM 786 N N . THR A 1 98 ? 13.503 11.229 -7.270 1.00 81.94 98 THR A N 1
ATOM 787 C CA . THR A 1 98 ? 13.939 12.574 -7.660 1.00 81.94 98 THR A CA 1
ATOM 788 C C . THR A 1 98 ? 15.243 12.490 -8.450 1.00 81.94 98 THR A C 1
ATOM 790 O O . THR A 1 98 ? 15.962 11.497 -8.334 1.00 81.94 98 THR A O 1
ATOM 793 N N . ASP A 1 99 ? 15.594 13.541 -9.195 1.00 83.94 99 ASP A N 1
ATOM 794 C CA . ASP A 1 99 ? 16.847 13.570 -9.967 1.00 83.94 99 ASP A CA 1
ATOM 795 C C . ASP A 1 99 ? 18.078 13.354 -9.075 1.00 83.94 99 ASP A C 1
ATOM 797 O O . ASP A 1 99 ? 18.936 12.541 -9.396 1.00 83.94 99 ASP A O 1
ATOM 801 N N . LYS A 1 100 ? 18.093 13.945 -7.872 1.00 85.12 100 LYS A N 1
ATOM 802 C CA . LYS A 1 100 ? 19.155 13.718 -6.875 1.00 85.12 100 LYS A CA 1
ATOM 803 C C . LYS A 1 100 ? 19.263 12.257 -6.437 1.00 85.12 100 LYS A C 1
ATOM 805 O O . LYS A 1 100 ? 20.357 11.740 -6.232 1.00 85.12 100 LYS A O 1
ATOM 810 N N . VAL A 1 101 ? 18.123 11.586 -6.243 1.00 85.62 101 VAL A N 1
ATOM 811 C CA . VAL A 1 101 ? 18.117 10.157 -5.896 1.00 85.62 101 VAL A CA 1
ATOM 812 C C . VAL A 1 101 ? 18.636 9.345 -7.075 1.00 85.62 101 VAL A C 1
ATOM 814 O O . VAL A 1 101 ? 19.422 8.430 -6.859 1.00 85.62 101 VAL A O 1
ATOM 817 N N . LYS A 1 102 ? 18.237 9.696 -8.299 1.00 86.75 102 LYS A N 1
ATOM 818 C CA . LYS A 1 102 ? 18.692 9.041 -9.523 1.00 86.75 102 LYS A CA 1
ATOM 819 C C . LYS A 1 102 ? 20.210 9.155 -9.695 1.00 86.75 102 LYS A C 1
ATOM 821 O O . LYS A 1 102 ? 20.855 8.133 -9.886 1.00 86.75 102 LYS A O 1
ATOM 826 N N . GLU A 1 103 ? 20.777 10.353 -9.556 1.00 88.38 103 GLU A N 1
ATOM 827 C CA . GLU A 1 103 ? 22.228 10.603 -9.608 1.00 88.38 103 GLU A CA 1
ATOM 828 C C . GLU A 1 103 ? 22.981 9.743 -8.585 1.00 88.38 103 GLU A C 1
ATOM 830 O O . GLU A 1 103 ? 23.856 8.964 -8.958 1.00 88.38 103 GLU A O 1
ATOM 835 N N . ARG A 1 104 ? 22.550 9.772 -7.315 1.00 91.25 104 ARG A N 1
ATOM 836 C CA . ARG A 1 104 ? 23.128 8.943 -6.244 1.00 91.25 104 ARG A CA 1
ATOM 837 C C . ARG A 1 104 ? 23.088 7.448 -6.576 1.00 91.25 104 ARG A C 1
ATOM 839 O O . ARG A 1 104 ? 24.017 6.718 -6.244 1.00 91.25 104 ARG A O 1
ATOM 846 N N . LEU A 1 105 ? 21.998 6.966 -7.173 1.00 88.88 105 LEU A N 1
ATOM 847 C CA . LEU A 1 105 ? 21.859 5.550 -7.523 1.00 88.88 105 LEU A CA 1
ATOM 848 C C . LEU A 1 105 ? 22.783 5.146 -8.677 1.00 88.88 105 LEU A C 1
ATOM 850 O O . LEU A 1 105 ? 23.352 4.058 -8.624 1.00 88.88 105 LEU A O 1
ATOM 854 N N . ILE A 1 106 ? 22.974 6.026 -9.665 1.00 87.50 106 ILE A N 1
ATOM 855 C CA . ILE A 1 106 ? 23.934 5.818 -10.759 1.00 87.50 106 ILE A CA 1
ATOM 856 C C . ILE A 1 106 ? 25.358 5.733 -10.199 1.00 87.50 106 ILE A C 1
ATOM 858 O O . ILE A 1 106 ? 26.090 4.811 -10.545 1.00 87.50 106 ILE A O 1
ATOM 862 N N . GLU A 1 107 ? 25.735 6.649 -9.303 1.00 89.62 107 GLU A N 1
ATOM 863 C CA . GLU A 1 107 ? 27.059 6.652 -8.664 1.00 89.62 107 GLU A CA 1
ATOM 864 C C . GLU A 1 107 ? 27.297 5.408 -7.804 1.00 89.62 107 GLU A C 1
ATOM 866 O O . GLU A 1 107 ? 28.380 4.826 -7.832 1.00 89.62 107 GLU A O 1
ATOM 871 N N . LYS A 1 108 ? 26.279 4.985 -7.043 1.00 89.50 108 LYS A N 1
ATOM 872 C CA . LYS A 1 108 ? 26.363 3.807 -6.175 1.00 89.50 108 LYS A CA 1
ATOM 873 C C . LYS A 1 108 ? 26.524 2.512 -6.978 1.00 89.50 108 LYS A C 1
ATOM 875 O O . LYS A 1 108 ? 27.199 1.604 -6.502 1.00 89.50 108 LYS A O 1
ATOM 880 N N . ASN A 1 109 ? 25.896 2.427 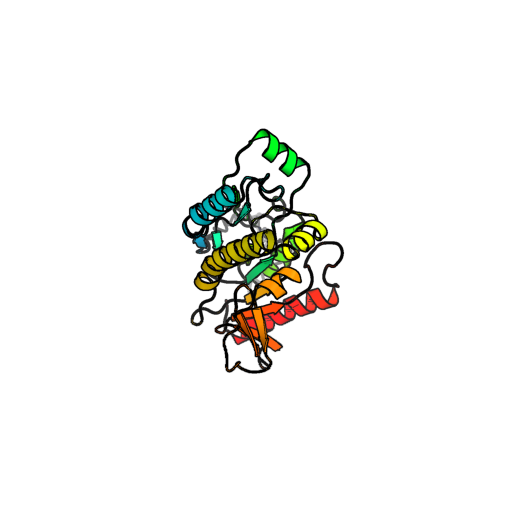-8.156 1.00 87.31 109 ASN A N 1
ATOM 881 C CA . ASN A 1 109 ? 25.919 1.263 -9.049 1.00 87.31 109 ASN A CA 1
ATOM 882 C C . ASN A 1 109 ? 25.645 -0.073 -8.321 1.00 87.31 109 ASN A C 1
ATOM 884 O O . ASN A 1 109 ? 26.349 -1.068 -8.486 1.00 87.31 109 ASN A O 1
ATOM 888 N N . ASP A 1 110 ? 24.621 -0.069 -7.468 1.00 90.38 110 ASP A N 1
ATOM 889 C CA . ASP A 1 110 ? 24.188 -1.210 -6.663 1.00 90.38 110 ASP A CA 1
ATOM 890 C C . ASP A 1 110 ? 22.705 -1.460 -6.924 1.00 90.38 110 ASP A C 1
ATOM 892 O O . ASP A 1 110 ? 21.878 -0.570 -6.714 1.00 90.38 110 ASP A O 1
ATOM 896 N N . ILE A 1 111 ? 22.382 -2.670 -7.378 1.00 90.12 111 ILE A N 1
ATOM 897 C CA . ILE A 1 111 ? 21.018 -3.093 -7.717 1.00 90.12 111 ILE A CA 1
ATOM 898 C C . ILE A 1 111 ? 20.278 -3.736 -6.537 1.00 90.12 111 ILE A C 1
ATOM 900 O O . ILE A 1 111 ? 19.108 -4.087 -6.675 1.00 90.12 111 ILE A O 1
ATOM 904 N N . ASN A 1 112 ? 20.932 -3.908 -5.384 1.00 94.75 112 ASN A N 1
ATOM 905 C CA . ASN A 1 112 ? 20.277 -4.462 -4.204 1.00 94.75 112 ASN A CA 1
ATOM 906 C C . ASN A 1 112 ? 19.267 -3.472 -3.613 1.00 94.75 112 ASN A C 1
ATOM 908 O O . ASN A 1 112 ? 19.452 -2.254 -3.653 1.00 94.75 112 ASN A O 1
ATOM 912 N N . CYS A 1 113 ? 18.201 -4.016 -3.031 1.00 95.62 113 CYS A N 1
ATOM 913 C CA . CYS A 1 113 ? 17.122 -3.269 -2.407 1.00 95.62 113 CYS A CA 1
ATOM 914 C C . CYS A 1 113 ? 17.640 -2.333 -1.324 1.00 95.62 113 CYS A C 1
ATOM 916 O O . CYS A 1 113 ? 18.321 -2.749 -0.385 1.00 95.62 113 CYS A O 1
ATOM 918 N N . GLU A 1 114 ? 17.245 -1.066 -1.414 1.00 95.00 114 GLU A N 1
ATOM 919 C CA . GLU A 1 114 ? 17.371 -0.161 -0.283 1.00 95.00 114 GLU A CA 1
ATOM 920 C C . GLU A 1 114 ? 16.141 -0.281 0.615 1.00 95.00 114 GLU A C 1
ATOM 922 O O . GLU A 1 114 ? 15.022 -0.526 0.156 1.00 95.00 114 GLU A O 1
ATOM 927 N N . PHE A 1 115 ? 16.367 -0.087 1.910 1.00 93.81 115 PHE A N 1
ATOM 928 C CA . PHE A 1 115 ? 15.325 -0.082 2.920 1.00 93.81 115 PHE A CA 1
ATOM 929 C C . PHE A 1 115 ? 15.348 1.249 3.651 1.00 93.81 115 PHE A C 1
ATOM 931 O O . PHE A 1 115 ? 16.410 1.705 4.077 1.00 93.81 115 PHE A O 1
ATOM 938 N N . HIS A 1 116 ? 14.179 1.858 3.811 1.00 88.56 116 HIS A N 1
ATOM 939 C CA . HIS A 1 116 ? 14.028 3.088 4.579 1.00 88.56 116 HIS A CA 1
ATOM 940 C C . HIS A 1 116 ? 13.176 2.848 5.824 1.00 88.56 116 HIS A C 1
ATOM 942 O O . HIS A 1 116 ? 12.288 1.997 5.831 1.00 88.56 116 HIS A O 1
ATOM 948 N N . LYS A 1 117 ? 13.460 3.611 6.879 1.00 87.75 117 LYS A N 1
ATOM 949 C CA . LYS A 1 117 ? 12.615 3.726 8.069 1.00 87.75 117 LYS A CA 1
ATOM 950 C C . LYS A 1 117 ? 11.907 5.075 8.015 1.00 87.75 117 LYS A C 1
ATOM 952 O O . LYS A 1 117 ? 12.512 6.057 7.583 1.00 87.75 117 LYS A O 1
ATOM 957 N N . LEU A 1 118 ? 10.645 5.119 8.428 1.00 80.75 118 LEU A N 1
ATOM 958 C CA . LEU A 1 118 ? 9.953 6.390 8.636 1.00 80.75 118 LEU A CA 1
ATOM 959 C C . LEU A 1 118 ? 10.560 7.051 9.874 1.00 80.75 118 LEU A C 1
ATOM 961 O O . LEU A 1 118 ? 10.689 6.400 10.909 1.00 80.75 118 LEU A O 1
ATOM 965 N N . SER A 1 119 ? 10.976 8.314 9.770 1.00 69.12 119 SER A N 1
ATOM 966 C CA . SER A 1 119 ? 11.564 9.011 10.922 1.00 69.12 119 SER A CA 1
ATOM 967 C C . SER A 1 119 ? 10.500 9.521 11.894 1.00 69.12 119 SER A C 1
ATOM 969 O O . SER A 1 119 ? 10.812 9.846 13.038 1.00 69.12 119 SER A O 1
ATOM 971 N N . TYR A 1 120 ? 9.242 9.569 11.444 1.00 68.25 120 TYR A N 1
ATOM 972 C CA . TYR A 1 120 ? 8.107 10.141 12.160 1.00 68.25 120 TYR A CA 1
ATOM 973 C C . TYR A 1 120 ? 8.310 11.622 12.536 1.00 68.25 120 TYR A C 1
ATOM 975 O O . TYR A 1 120 ? 7.580 12.169 13.368 1.00 68.25 120 TYR A O 1
ATOM 983 N N . ASP A 1 121 ? 9.275 12.291 11.900 1.00 68.31 121 ASP A N 1
ATOM 984 C CA . ASP A 1 121 ? 9.551 13.708 12.079 1.00 68.31 121 ASP A CA 1
ATOM 985 C C . ASP A 1 121 ? 9.031 14.480 10.868 1.00 68.31 121 ASP A C 1
ATOM 987 O O . ASP A 1 121 ? 9.592 14.422 9.777 1.00 68.31 121 ASP A O 1
ATOM 991 N N . VAL A 1 122 ? 7.968 15.258 11.077 1.00 63.50 122 VAL A N 1
ATOM 992 C CA . VAL A 1 122 ? 7.309 16.065 10.036 1.00 63.50 122 VAL A CA 1
ATOM 993 C C . VAL A 1 122 ? 8.273 17.037 9.336 1.00 63.50 122 VAL A C 1
ATOM 995 O O . VAL A 1 122 ? 8.017 17.431 8.197 1.00 63.50 122 VAL A O 1
ATOM 998 N N . ASN A 1 123 ? 9.362 17.444 9.999 1.00 62.66 123 ASN A N 1
ATOM 999 C CA . ASN A 1 123 ? 10.345 18.377 9.448 1.00 62.66 123 ASN A CA 1
ATOM 1000 C C . ASN A 1 123 ? 11.464 17.679 8.666 1.00 62.66 123 ASN A C 1
ATOM 1002 O O . ASN A 1 123 ? 12.086 18.319 7.816 1.00 62.66 123 ASN A O 1
ATOM 1006 N N . LEU A 1 124 ? 11.732 16.402 8.955 1.00 61.06 124 LEU A N 1
ATOM 1007 C CA . LEU A 1 124 ? 12.763 15.608 8.277 1.00 61.06 124 LEU A CA 1
ATOM 1008 C C . LEU A 1 124 ? 12.177 14.732 7.169 1.00 61.06 124 LEU A C 1
ATOM 1010 O O . LEU A 1 124 ? 12.831 14.506 6.149 1.00 61.06 124 LEU A O 1
ATOM 1014 N N . ASP A 1 125 ? 10.943 14.267 7.346 1.00 62.72 125 ASP A N 1
ATOM 1015 C CA . ASP A 1 125 ? 10.283 13.389 6.398 1.00 62.72 125 ASP A CA 1
ATOM 1016 C C . ASP A 1 125 ? 9.792 14.144 5.160 1.00 62.72 125 ASP A C 1
ATOM 1018 O O . ASP A 1 125 ? 9.435 15.327 5.157 1.00 62.72 125 ASP A O 1
ATOM 1022 N N . TYR A 1 126 ? 9.792 13.412 4.050 1.00 68.12 126 TYR A N 1
ATOM 1023 C CA . TYR A 1 126 ? 9.452 13.933 2.737 1.00 68.12 126 TYR A CA 1
ATOM 1024 C C . TYR A 1 126 ? 8.066 14.596 2.748 1.00 68.12 126 TYR A C 1
ATOM 1026 O O . TYR A 1 126 ? 7.111 14.047 3.293 1.00 68.12 126 TYR A O 1
ATOM 1034 N N . ARG A 1 127 ? 7.920 15.753 2.077 1.00 75.38 127 ARG A N 1
ATOM 1035 C CA . ARG A 1 127 ? 6.662 16.539 2.005 1.00 75.38 127 ARG A CA 1
ATOM 1036 C C . ARG A 1 127 ? 5.429 15.686 1.676 1.00 75.38 127 ARG A C 1
ATOM 1038 O O . ARG A 1 127 ? 4.325 16.003 2.114 1.00 75.38 127 ARG A O 1
ATOM 1045 N N . TYR A 1 128 ? 5.628 14.620 0.905 1.00 81.06 128 TYR A N 1
ATOM 1046 C CA . TYR A 1 128 ? 4.635 13.589 0.616 1.00 81.06 128 TYR A CA 1
ATOM 1047 C C . TYR A 1 128 ? 3.930 13.051 1.871 1.00 81.06 128 TYR A C 1
ATOM 1049 O O . TYR A 1 128 ? 2.705 12.954 1.869 1.00 81.06 128 TYR A O 1
ATOM 1057 N N . PHE A 1 129 ? 4.663 12.783 2.954 1.00 87.50 129 PHE A N 1
ATOM 1058 C CA . PHE A 1 129 ? 4.133 12.170 4.171 1.00 87.50 129 PHE A CA 1
ATOM 1059 C C . PHE A 1 129 ? 3.355 13.136 5.070 1.00 87.50 129 PHE A C 1
ATOM 1061 O O . PHE A 1 129 ? 2.668 12.696 5.985 1.00 87.50 129 PHE A O 1
ATOM 1068 N N . LYS A 1 130 ? 3.352 14.447 4.795 1.00 88.81 130 LYS A N 1
ATOM 1069 C CA . LYS A 1 130 ? 2.706 15.448 5.665 1.00 88.81 130 LYS A CA 1
ATOM 1070 C C . LYS A 1 130 ? 1.233 15.144 5.979 1.00 88.81 130 LYS A C 1
ATOM 1072 O O . LYS A 1 130 ? 0.795 15.355 7.103 1.00 88.81 130 LYS A O 1
ATOM 1077 N N . LYS A 1 131 ? 0.459 14.648 5.005 1.00 91.50 131 LYS A N 1
ATOM 1078 C CA . LYS A 1 131 ? -0.949 14.277 5.246 1.00 91.50 131 LYS A CA 1
ATOM 1079 C C . LYS A 1 131 ? -1.112 12.967 6.022 1.00 91.50 131 LYS A C 1
ATOM 1081 O O . LYS A 1 131 ? -2.127 12.776 6.671 1.00 91.50 131 LYS A O 1
ATOM 1086 N N . PHE A 1 132 ? -0.125 12.085 5.963 1.00 93.00 132 PHE A N 1
ATOM 1087 C CA . PHE A 1 132 ? -0.119 10.813 6.678 1.00 93.00 132 PHE A CA 1
ATOM 1088 C C . PHE A 1 132 ? 0.039 11.096 8.174 1.00 93.00 132 PHE A C 1
ATOM 1090 O O . PHE A 1 132 ? -0.772 10.642 8.975 1.00 93.00 132 PHE A O 1
ATOM 1097 N N . PHE A 1 133 ? 0.981 11.985 8.510 1.00 90.75 133 PHE A N 1
ATOM 1098 C CA . PHE A 1 133 ? 1.126 12.560 9.846 1.00 90.75 133 PHE A CA 1
ATOM 1099 C C . PHE A 1 133 ? -0.137 13.246 10.353 1.00 90.75 133 PHE A C 1
ATOM 1101 O O . PHE A 1 133 ? -0.575 12.965 11.459 1.00 90.75 133 PHE A O 1
ATOM 1108 N N . ASP A 1 134 ? -0.731 14.132 9.552 1.00 93.00 134 ASP A N 1
ATOM 1109 C CA . ASP A 1 134 ? -1.930 14.872 9.960 1.00 93.00 134 ASP A CA 1
ATOM 1110 C C . ASP A 1 134 ? -3.122 13.935 10.231 1.00 93.00 134 ASP A C 1
ATOM 1112 O O . ASP A 1 134 ? -3.868 14.150 11.184 1.00 93.00 134 ASP A O 1
ATOM 1116 N N . ILE A 1 135 ? -3.293 12.867 9.439 1.00 95.69 135 ILE A N 1
ATOM 1117 C CA . ILE A 1 135 ? -4.308 11.838 9.713 1.00 95.69 135 ILE A CA 1
ATOM 1118 C C . ILE A 1 135 ? -3.984 11.098 11.016 1.00 95.69 135 ILE A C 1
ATOM 1120 O O . ILE A 1 135 ? -4.873 10.942 11.853 1.00 95.69 135 ILE A O 1
ATOM 1124 N N . ALA A 1 136 ? -2.740 10.654 11.203 1.00 93.38 136 ALA A N 1
ATOM 1125 C CA . ALA A 1 136 ? -2.315 9.949 12.411 1.00 93.38 136 ALA A CA 1
ATOM 1126 C C . ALA A 1 136 ? -2.540 10.800 13.673 1.00 93.38 136 ALA A C 1
ATOM 1128 O O . ALA A 1 136 ? -3.166 10.343 14.624 1.00 93.38 136 ALA A O 1
ATOM 1129 N N . GLU A 1 137 ? -2.148 12.076 13.644 1.00 93.19 137 GLU A N 1
ATOM 1130 C CA . GLU A 1 137 ? -2.352 13.031 14.739 1.00 93.19 137 GLU A CA 1
ATOM 1131 C C . GLU A 1 137 ? -3.842 13.220 15.059 1.00 93.19 137 GLU A C 1
ATOM 1133 O O . GLU A 1 137 ? -4.250 13.139 16.216 1.00 93.19 137 GLU A O 1
ATOM 1138 N N . LYS A 1 138 ? -4.683 13.407 14.036 1.00 95.50 138 LYS A N 1
ATOM 1139 C CA . LYS A 1 138 ? -6.130 13.634 14.210 1.00 95.50 138 LYS A CA 1
ATOM 1140 C C . LYS A 1 138 ? -6.927 12.392 14.599 1.00 95.50 138 LYS A C 1
ATOM 1142 O O . LYS A 1 138 ? -8.094 12.516 14.975 1.00 95.50 138 LYS A O 1
ATOM 1147 N N . THR A 1 139 ? -6.338 11.213 14.458 1.00 95.75 139 THR A N 1
ATOM 1148 C CA . THR A 1 139 ? -6.963 9.934 14.826 1.00 95.75 139 THR A CA 1
ATOM 1149 C C . THR A 1 139 ? -6.355 9.343 16.095 1.00 95.75 139 THR A C 1
ATOM 1151 O O . THR A 1 139 ? -6.951 8.464 16.718 1.00 95.75 139 THR A O 1
ATOM 1154 N N . GLY A 1 140 ? -5.186 9.838 16.508 1.00 93.12 140 GLY A N 1
ATOM 1155 C CA . GLY A 1 140 ? -4.407 9.296 17.615 1.00 93.12 140 GLY A CA 1
ATOM 1156 C C . GLY A 1 140 ? -3.870 7.890 17.348 1.00 93.12 140 GLY A C 1
ATOM 1157 O O . GLY A 1 140 ? -3.563 7.194 18.304 1.00 93.12 140 GLY A O 1
ATOM 1158 N N . LEU A 1 141 ? -3.814 7.451 16.087 1.00 93.19 141 LEU A N 1
ATOM 1159 C CA . LEU A 1 141 ? -3.339 6.120 15.706 1.00 93.19 141 LEU A CA 1
ATOM 1160 C C . LEU A 1 141 ? -1.882 6.175 15.245 1.00 93.19 141 LEU A C 1
ATOM 1162 O O . LEU A 1 141 ? -1.467 7.123 14.574 1.00 93.19 141 LEU A O 1
ATOM 1166 N N . ASN A 1 142 ? -1.129 5.108 15.525 1.00 93.00 142 ASN A N 1
ATOM 1167 C CA . ASN A 1 142 ? 0.144 4.860 14.851 1.00 93.00 142 ASN A CA 1
ATOM 1168 C C . ASN A 1 142 ? -0.077 4.755 13.336 1.00 93.00 142 ASN A C 1
ATOM 1170 O O . ASN A 1 142 ? -1.177 4.425 12.882 1.00 93.00 142 ASN A O 1
ATOM 1174 N N . TRP A 1 143 ? 0.958 5.022 12.538 1.00 94.00 143 TRP A N 1
ATOM 1175 C CA . TRP A 1 143 ? 0.836 4.903 11.089 1.00 94.00 143 TRP A CA 1
ATOM 1176 C C . TRP A 1 143 ? 2.061 4.296 10.420 1.00 94.00 143 TRP A C 1
ATOM 1178 O O . TRP A 1 143 ? 3.186 4.564 10.806 1.00 94.00 143 TRP A O 1
ATOM 1188 N N . GLY A 1 144 ? 1.842 3.496 9.385 1.00 94.38 144 GLY A N 1
ATOM 1189 C CA . GLY A 1 144 ? 2.888 2.972 8.516 1.00 94.38 144 GLY A CA 1
ATOM 1190 C C . GLY A 1 144 ? 2.581 3.244 7.053 1.00 94.38 144 GLY A C 1
ATOM 1191 O O . GLY A 1 144 ? 1.463 3.610 6.687 1.00 94.38 144 GLY A O 1
ATOM 1192 N N . HIS A 1 145 ? 3.574 3.037 6.199 1.00 94.31 145 HIS A N 1
ATOM 1193 C CA . HIS A 1 145 ? 3.422 3.131 4.755 1.00 94.31 145 HIS A CA 1
ATOM 1194 C C . HIS A 1 145 ? 4.113 1.956 4.079 1.00 94.31 145 HIS A C 1
ATOM 1196 O O . HIS A 1 145 ? 5.225 1.586 4.455 1.00 94.31 145 HIS A O 1
ATOM 1202 N N . MET A 1 146 ? 3.481 1.419 3.042 1.00 94.88 146 MET A N 1
ATOM 1203 C CA . MET A 1 146 ? 4.131 0.517 2.105 1.00 94.88 146 MET A CA 1
ATOM 1204 C C . MET A 1 146 ? 3.665 0.801 0.683 1.00 94.88 146 MET A C 1
ATOM 1206 O O . MET A 1 146 ? 2.516 1.173 0.456 1.00 94.88 146 MET A O 1
ATOM 1210 N N . ASP A 1 147 ? 4.558 0.580 -0.269 1.00 94.62 147 ASP A N 1
ATOM 1211 C CA . ASP A 1 147 ? 4.225 0.524 -1.686 1.00 94.62 147 ASP A CA 1
ATOM 1212 C C . ASP A 1 147 ? 4.064 -0.942 -2.105 1.00 94.62 147 ASP A C 1
ATOM 1214 O O . ASP A 1 147 ? 4.778 -1.812 -1.602 1.00 94.62 147 ASP A O 1
ATOM 1218 N N . LEU A 1 148 ? 3.127 -1.228 -3.014 1.00 95.81 148 LEU A N 1
ATOM 1219 C CA . LEU A 1 148 ? 2.937 -2.590 -3.535 1.00 95.81 148 LEU A CA 1
ATOM 1220 C C . LEU A 1 148 ? 4.031 -3.015 -4.517 1.00 95.81 148 LEU A C 1
ATOM 1222 O O . LEU A 1 148 ? 4.290 -4.210 -4.672 1.00 95.81 148 LEU A O 1
ATOM 1226 N N . LEU A 1 149 ? 4.647 -2.048 -5.190 1.00 95.06 149 LEU A N 1
ATOM 1227 C CA . LEU A 1 149 ? 5.743 -2.240 -6.122 1.00 95.06 149 LEU A CA 1
ATOM 1228 C C . LEU A 1 149 ? 7.007 -1.589 -5.568 1.00 95.06 149 LEU A C 1
ATOM 1230 O O . LEU A 1 149 ? 6.976 -0.519 -4.965 1.00 95.06 149 LEU A O 1
ATOM 1234 N N . TYR A 1 150 ? 8.140 -2.225 -5.831 1.00 95.00 150 TYR A N 1
ATOM 1235 C CA . TYR A 1 150 ? 9.453 -1.789 -5.362 1.00 95.00 150 TYR A CA 1
ATOM 1236 C C . TYR A 1 150 ? 10.205 -0.995 -6.433 1.00 95.00 150 TYR A C 1
ATOM 1238 O O . TYR A 1 150 ? 11.225 -0.363 -6.141 1.00 95.00 150 TYR A O 1
ATOM 1246 N N . ASN A 1 151 ? 9.715 -1.030 -7.679 1.00 91.69 151 ASN A N 1
ATOM 1247 C CA . ASN A 1 151 ? 10.347 -0.363 -8.803 1.00 91.69 151 ASN A CA 1
ATOM 1248 C C . ASN A 1 151 ? 10.204 1.157 -8.691 1.00 91.69 151 ASN A C 1
ATOM 1250 O O . ASN A 1 151 ? 9.116 1.708 -8.531 1.00 91.69 151 ASN A O 1
ATOM 1254 N N . ARG A 1 152 ? 11.327 1.862 -8.808 1.00 86.25 152 ARG A N 1
ATOM 1255 C CA . ARG A 1 152 ? 11.372 3.321 -8.696 1.00 86.25 152 ARG A CA 1
ATOM 1256 C C . ARG A 1 152 ? 11.088 3.977 -10.045 1.00 86.25 152 ARG A C 1
ATOM 1258 O O . ARG A 1 152 ? 11.990 4.509 -10.682 1.00 86.25 152 ARG A O 1
ATOM 1265 N N . GLU A 1 153 ? 9.833 3.932 -10.488 1.00 77.56 153 GLU A N 1
ATOM 1266 C CA . GLU A 1 153 ? 9.400 4.566 -11.739 1.00 77.56 153 GLU A CA 1
ATOM 1267 C C . GLU A 1 153 ? 8.374 5.673 -11.475 1.00 77.56 153 GLU A C 1
ATOM 1269 O O . GLU A 1 153 ? 7.229 5.422 -11.110 1.00 77.56 153 GLU A O 1
ATOM 1274 N N . THR A 1 154 ? 8.766 6.931 -11.660 1.00 65.88 154 THR A N 1
ATOM 1275 C CA . THR A 1 154 ? 7.864 8.073 -11.441 1.00 65.88 154 THR A CA 1
ATOM 1276 C C . THR A 1 154 ? 6.923 8.317 -12.614 1.00 65.88 154 THR A C 1
ATOM 1278 O O . THR A 1 154 ? 5.875 8.947 -12.448 1.00 65.88 154 THR A O 1
ATOM 1281 N N . ASN A 1 155 ? 7.253 7.812 -13.803 1.00 73.31 155 ASN A N 1
ATOM 1282 C CA . ASN A 1 155 ? 6.434 7.976 -14.985 1.00 73.31 155 ASN A CA 1
ATOM 1283 C C . ASN A 1 155 ? 5.368 6.878 -15.076 1.00 73.31 155 ASN A C 1
ATOM 1285 O O . ASN A 1 155 ? 5.605 5.771 -15.556 1.00 73.31 155 ASN A O 1
ATOM 1289 N N . GLN A 1 156 ? 4.136 7.236 -14.722 1.00 67.81 156 GLN A N 1
ATOM 1290 C CA . GLN A 1 156 ? 2.968 6.354 -14.819 1.00 67.81 156 GLN A CA 1
ATOM 1291 C C . GLN A 1 156 ? 2.746 5.774 -16.229 1.00 67.81 156 GLN A C 1
ATOM 1293 O O . GLN A 1 156 ? 2.213 4.673 -16.362 1.00 67.81 156 GLN A O 1
ATOM 1298 N N . LYS A 1 157 ? 3.190 6.459 -17.298 1.00 74.81 157 LYS A N 1
ATOM 1299 C CA . LYS A 1 157 ? 3.129 5.906 -18.664 1.00 74.81 157 LYS A CA 1
ATOM 1300 C C . LYS A 1 157 ? 4.076 4.722 -18.847 1.00 74.81 157 LYS A C 1
ATOM 1302 O O . LYS A 1 157 ? 3.719 3.800 -19.572 1.00 74.81 157 LYS A O 1
ATOM 1307 N N . LYS A 1 158 ? 5.239 4.736 -18.186 1.00 77.56 158 LYS A N 1
ATOM 1308 C CA . LYS A 1 158 ? 6.190 3.619 -18.210 1.00 77.56 158 LYS A CA 1
ATOM 1309 C C . LYS A 1 158 ? 5.641 2.417 -17.445 1.00 77.56 158 LYS A C 1
ATOM 1311 O O . LYS A 1 158 ? 5.648 1.313 -17.978 1.00 77.56 158 LYS A O 1
ATOM 1316 N N . VAL A 1 159 ? 5.036 2.632 -16.275 1.00 75.94 159 VAL A N 1
ATOM 1317 C CA . VAL A 1 159 ? 4.322 1.557 -15.557 1.00 75.94 159 VAL A CA 1
ATOM 1318 C C . VAL A 1 159 ? 3.188 0.989 -16.420 1.00 75.94 159 VAL A C 1
ATOM 1320 O O . VAL A 1 159 ? 3.081 -0.220 -16.594 1.00 75.94 159 VAL A O 1
ATOM 1323 N N . SER A 1 160 ? 2.412 1.860 -17.072 1.00 77.25 160 SER A N 1
ATOM 1324 C CA . SER A 1 160 ? 1.349 1.440 -17.996 1.00 77.25 160 SER A CA 1
ATOM 1325 C C . SER A 1 160 ? 1.875 0.661 -19.207 1.00 77.25 160 SER A C 1
ATOM 1327 O O . SER A 1 160 ? 1.144 -0.156 -19.756 1.00 77.25 160 SER A O 1
ATOM 1329 N N . SER A 1 161 ? 3.108 0.908 -19.668 1.00 83.69 161 SER A N 1
ATOM 1330 C CA . SER A 1 161 ? 3.710 0.112 -20.746 1.00 83.69 161 SER A CA 1
ATOM 1331 C C . SER A 1 161 ? 4.173 -1.268 -20.289 1.00 83.69 161 SER A C 1
ATOM 1333 O O . SER A 1 161 ? 4.092 -2.195 -21.089 1.00 83.69 161 SER A O 1
ATOM 1335 N N . LEU A 1 162 ? 4.575 -1.441 -19.023 1.00 85.50 162 LEU A N 1
ATOM 1336 C CA . LEU A 1 162 ? 4.929 -2.763 -18.483 1.00 85.50 162 LEU A CA 1
ATOM 1337 C C . LEU A 1 162 ? 3.738 -3.716 -18.556 1.00 85.50 162 LEU A C 1
ATOM 1339 O O . LEU A 1 162 ? 3.872 -4.846 -19.019 1.00 85.50 162 LEU A O 1
ATOM 1343 N N . LEU A 1 163 ? 2.554 -3.206 -18.217 1.00 87.06 163 LEU A N 1
ATOM 1344 C CA . LEU A 1 163 ? 1.293 -3.946 -18.258 1.00 87.06 163 LEU A CA 1
ATOM 1345 C C . LEU A 1 163 ? 0.844 -4.350 -19.675 1.00 87.06 163 LEU A C 1
ATOM 1347 O O . LEU A 1 163 ? -0.133 -5.077 -19.817 1.00 87.06 163 LEU A O 1
ATOM 1351 N N . LYS A 1 164 ? 1.533 -3.895 -20.731 1.00 89.50 164 LYS A N 1
ATOM 1352 C CA . LYS A 1 164 ? 1.238 -4.260 -22.130 1.00 89.50 164 LYS A CA 1
ATOM 1353 C C . LYS A 1 164 ? 2.093 -5.410 -22.655 1.00 89.50 164 LYS A C 1
ATOM 1355 O O . LYS A 1 164 ? 1.903 -5.823 -23.795 1.00 89.50 164 LYS A O 1
ATOM 1360 N N . THR A 1 165 ? 3.050 -5.892 -21.868 1.00 93.12 165 THR A N 1
ATOM 1361 C CA . THR A 1 165 ? 3.973 -6.963 -22.264 1.00 93.12 165 THR A CA 1
ATOM 1362 C C . THR A 1 165 ? 3.862 -8.120 -21.287 1.00 93.12 165 THR A C 1
ATOM 1364 O O . THR A 1 165 ? 3.700 -7.894 -20.093 1.00 93.12 165 THR A O 1
ATOM 1367 N N . GLU A 1 166 ? 3.998 -9.354 -21.767 1.00 94.56 166 GLU A N 1
ATOM 1368 C CA . GLU A 1 166 ? 3.974 -10.536 -20.897 1.00 94.56 166 GLU A CA 1
ATOM 1369 C C . GLU A 1 166 ? 5.079 -10.470 -19.830 1.00 94.56 166 GLU A C 1
ATOM 1371 O O . GLU A 1 166 ? 4.819 -10.685 -18.649 1.00 94.56 166 GLU A O 1
ATOM 1376 N N . ARG A 1 167 ? 6.293 -10.059 -20.225 1.00 94.69 167 ARG A N 1
ATOM 1377 C CA . ARG A 1 167 ? 7.436 -9.922 -19.310 1.00 94.69 167 ARG A CA 1
ATOM 1378 C C . ARG A 1 167 ? 7.220 -8.840 -18.251 1.00 94.69 167 ARG A C 1
ATOM 1380 O O . ARG A 1 167 ? 7.543 -9.053 -17.085 1.00 94.69 167 ARG A O 1
ATOM 1387 N N . GLY A 1 168 ? 6.648 -7.699 -18.631 1.00 94.00 168 GLY A N 1
ATOM 1388 C CA . GLY A 1 168 ? 6.302 -6.640 -17.687 1.00 94.00 168 GLY A CA 1
ATOM 1389 C C . GLY A 1 168 ? 5.159 -7.041 -16.749 1.00 94.00 168 GLY A C 1
ATOM 1390 O O . GLY A 1 168 ? 5.227 -6.738 -15.562 1.00 94.00 168 GLY A O 1
ATOM 1391 N N . VAL A 1 169 ? 4.151 -7.774 -17.233 1.00 95.00 169 VAL A N 1
ATOM 1392 C CA . VAL A 1 169 ? 3.085 -8.336 -16.384 1.00 95.00 169 VAL A CA 1
ATOM 1393 C C . VAL A 1 169 ? 3.657 -9.336 -15.376 1.00 95.00 169 VAL A C 1
ATOM 1395 O O . VAL A 1 169 ? 3.351 -9.212 -14.192 1.00 95.00 169 VAL A O 1
ATOM 1398 N N . ASP A 1 170 ? 4.534 -10.255 -15.799 1.00 96.81 170 ASP A N 1
ATOM 1399 C CA . ASP A 1 170 ? 5.241 -11.189 -14.903 1.00 96.81 170 ASP A CA 1
ATOM 1400 C C . ASP A 1 170 ? 6.047 -10.435 -13.831 1.00 96.81 170 ASP A C 1
ATOM 1402 O O . ASP A 1 170 ? 5.967 -10.747 -12.641 1.00 96.81 170 ASP A O 1
ATOM 1406 N N . PHE A 1 171 ? 6.754 -9.371 -14.224 1.00 96.06 171 PHE A N 1
ATOM 1407 C CA . PHE A 1 171 ? 7.498 -8.525 -13.292 1.00 96.06 171 PHE A CA 1
ATOM 1408 C C . PHE A 1 171 ? 6.597 -7.871 -12.234 1.00 96.06 171 PHE A C 1
ATOM 1410 O O . PHE A 1 171 ? 6.881 -7.960 -11.038 1.00 96.06 171 PHE A O 1
ATOM 1417 N N . ILE A 1 172 ? 5.506 -7.218 -12.649 1.00 95.44 172 ILE A N 1
ATOM 1418 C CA . ILE A 1 172 ? 4.554 -6.590 -11.720 1.00 95.44 172 ILE A CA 1
ATOM 1419 C C . ILE A 1 172 ? 3.911 -7.650 -10.821 1.00 95.44 172 ILE A C 1
ATOM 1421 O O . ILE A 1 172 ? 3.850 -7.464 -9.607 1.00 95.44 172 ILE A O 1
ATOM 1425 N N . TYR A 1 173 ? 3.498 -8.787 -11.384 1.00 97.12 173 TYR A N 1
ATOM 1426 C CA . TYR A 1 173 ? 2.867 -9.865 -10.629 1.00 97.12 173 TYR A CA 1
ATOM 1427 C 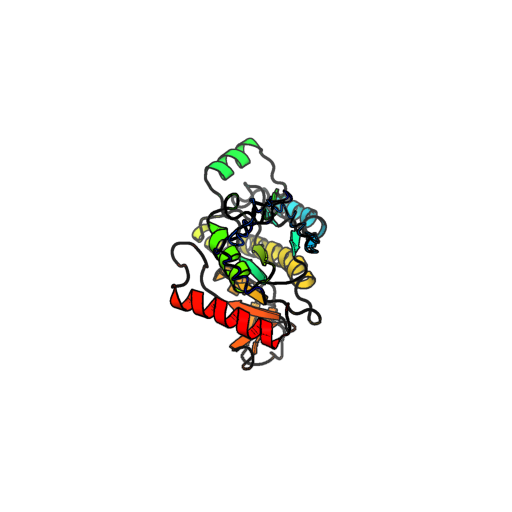C . TYR A 1 173 ? 3.800 -10.423 -9.548 1.00 97.12 173 TYR A C 1
ATOM 1429 O O . TYR A 1 173 ? 3.397 -10.555 -8.392 1.00 97.12 173 TYR A O 1
ATOM 1437 N N . LYS A 1 174 ? 5.074 -10.670 -9.873 1.00 98.06 174 LYS A N 1
ATOM 1438 C CA . LYS A 1 174 ? 6.073 -11.119 -8.892 1.00 98.06 174 LYS A CA 1
ATOM 1439 C C . LYS A 1 174 ? 6.290 -10.097 -7.774 1.00 98.06 174 LYS A C 1
ATOM 1441 O O . LYS A 1 174 ? 6.383 -10.495 -6.614 1.00 98.06 174 LYS A O 1
ATOM 1446 N N . GLN A 1 175 ? 6.300 -8.796 -8.077 1.00 97.75 175 GLN A N 1
ATOM 1447 C CA . GLN A 1 175 ? 6.338 -7.756 -7.040 1.00 97.75 175 GLN A CA 1
ATOM 1448 C C . GLN A 1 175 ? 5.085 -7.796 -6.150 1.00 97.75 175 GLN A C 1
ATOM 1450 O O . GLN A 1 175 ? 5.208 -7.789 -4.926 1.00 97.75 175 GLN A O 1
ATOM 1455 N N . CYS A 1 176 ? 3.893 -7.928 -6.742 1.00 97.94 176 CYS A N 1
ATOM 1456 C CA . CYS A 1 176 ? 2.640 -8.090 -6.004 1.00 97.94 176 CYS A CA 1
ATOM 1457 C C . CYS A 1 176 ? 2.675 -9.303 -5.066 1.00 97.94 176 CYS A C 1
ATOM 1459 O O . CYS A 1 176 ? 2.225 -9.204 -3.927 1.00 97.94 176 CYS A O 1
ATOM 1461 N N . MET A 1 177 ? 3.238 -10.431 -5.507 1.00 98.25 177 MET A N 1
ATOM 1462 C CA . MET A 1 177 ? 3.365 -11.631 -4.675 1.00 98.25 177 MET A CA 1
ATOM 1463 C C . MET A 1 177 ? 4.326 -11.437 -3.501 1.00 98.25 177 MET A C 1
ATOM 1465 O O . MET A 1 177 ? 4.057 -11.946 -2.415 1.00 98.25 177 MET A O 1
ATOM 1469 N N . ILE A 1 178 ? 5.404 -10.667 -3.664 1.00 98.50 178 ILE A N 1
ATOM 1470 C CA . ILE A 1 178 ? 6.271 -10.295 -2.535 1.00 98.50 178 ILE A CA 1
ATOM 1471 C C . ILE A 1 178 ? 5.506 -9.378 -1.566 1.00 98.50 178 ILE A C 1
ATOM 1473 O O . ILE A 1 178 ? 5.504 -9.631 -0.361 1.00 98.50 178 ILE A O 1
ATOM 1477 N N . SER A 1 179 ? 4.781 -8.378 -2.073 1.00 98.31 179 SER A N 1
ATOM 1478 C CA . SER A 1 179 ? 3.951 -7.489 -1.248 1.00 98.31 179 SER A CA 1
ATOM 1479 C C . SER A 1 179 ? 2.841 -8.229 -0.507 1.00 98.31 179 SER A C 1
ATOM 1481 O O . SER A 1 179 ? 2.550 -7.914 0.646 1.00 98.31 179 SER A O 1
ATOM 1483 N N . LYS A 1 180 ? 2.268 -9.270 -1.120 1.00 98.19 180 LYS A N 1
ATOM 1484 C CA . LYS A 1 180 ? 1.282 -10.151 -0.492 1.00 98.19 180 LYS A CA 1
ATOM 1485 C C . LYS A 1 180 ? 1.830 -10.830 0.764 1.00 98.19 180 LYS A C 1
ATOM 1487 O O . LYS A 1 180 ? 1.086 -10.966 1.726 1.00 98.19 180 LYS A O 1
ATOM 1492 N N . ILE A 1 181 ? 3.116 -11.190 0.807 1.00 98.25 181 ILE A N 1
ATOM 1493 C CA . ILE A 1 181 ? 3.741 -11.778 2.008 1.00 98.25 181 ILE A CA 1
ATOM 1494 C C . ILE A 1 181 ? 3.670 -10.797 3.184 1.00 98.25 181 ILE A C 1
ATOM 1496 O O . ILE A 1 181 ? 3.355 -11.195 4.305 1.00 98.25 181 ILE A O 1
ATOM 1500 N N . ILE A 1 182 ? 3.930 -9.512 2.927 1.00 97.69 182 ILE A N 1
ATOM 1501 C CA . ILE A 1 182 ? 3.817 -8.453 3.936 1.00 97.69 182 ILE A CA 1
ATOM 1502 C C . ILE A 1 182 ? 2.349 -8.267 4.327 1.00 97.69 182 ILE A C 1
ATOM 1504 O O . ILE A 1 182 ? 2.018 -8.297 5.509 1.00 97.69 182 ILE A O 1
ATOM 1508 N N . LEU A 1 183 ? 1.459 -8.116 3.345 1.00 97.69 183 LEU A N 1
ATOM 1509 C CA . LEU A 1 183 ? 0.034 -7.883 3.579 1.00 97.69 183 LEU A CA 1
ATOM 1510 C C . LEU A 1 183 ? -0.616 -9.024 4.374 1.00 97.69 183 LEU A C 1
ATOM 1512 O O . LEU A 1 183 ? -1.298 -8.765 5.359 1.00 97.69 183 LEU A O 1
ATOM 1516 N N . ASP A 1 184 ? -0.343 -10.283 4.032 1.00 96.75 184 ASP A N 1
ATOM 1517 C CA . ASP A 1 184 ? -0.861 -11.446 4.759 1.00 96.75 184 ASP A CA 1
ATOM 1518 C C . ASP A 1 184 ? -0.318 -11.534 6.195 1.00 96.75 184 ASP A C 1
ATOM 1520 O O . ASP A 1 184 ? -0.973 -12.122 7.056 1.00 96.75 184 ASP A O 1
ATOM 1524 N N . LYS A 1 185 ? 0.850 -10.933 6.470 1.00 95.75 185 LYS A N 1
ATOM 1525 C CA . LYS A 1 185 ? 1.425 -10.830 7.816 1.00 95.75 185 LYS A CA 1
ATOM 1526 C C . LYS A 1 185 ? 0.764 -9.734 8.654 1.00 95.75 185 LYS A C 1
ATOM 1528 O O . LYS A 1 185 ? 0.633 -9.916 9.861 1.00 95.75 185 LYS A O 1
ATOM 1533 N N . ILE A 1 186 ? 0.388 -8.610 8.040 1.00 95.75 186 ILE A N 1
ATOM 1534 C CA . ILE A 1 186 ? -0.148 -7.436 8.750 1.00 95.75 186 ILE A CA 1
ATOM 1535 C C . ILE A 1 186 ? -1.682 -7.379 8.783 1.00 95.75 186 ILE A C 1
ATOM 1537 O O . ILE A 1 186 ? -2.238 -6.669 9.617 1.00 95.75 186 ILE A O 1
ATOM 1541 N N . ILE A 1 187 ? -2.365 -8.101 7.889 1.00 96.25 187 ILE A N 1
ATOM 1542 C CA . ILE A 1 187 ? -3.826 -8.238 7.863 1.00 96.25 187 ILE A CA 1
ATOM 1543 C C . ILE A 1 187 ? -4.213 -9.446 8.719 1.00 96.25 187 ILE A C 1
ATOM 1545 O O . ILE A 1 187 ? -4.294 -10.585 8.242 1.00 96.25 187 ILE A O 1
ATOM 1549 N N . ASP A 1 188 ? -4.498 -9.174 9.988 1.00 92.25 188 ASP A N 1
ATOM 1550 C CA . ASP A 1 188 ? -4.972 -10.165 10.948 1.00 92.25 188 ASP A CA 1
ATOM 1551 C C . ASP A 1 188 ? -6.475 -9.991 11.203 1.00 92.25 188 ASP A C 1
ATOM 1553 O O . ASP A 1 188 ? -6.964 -8.888 11.441 1.00 92.25 188 ASP A O 1
ATOM 1557 N N . ARG A 1 189 ? -7.221 -11.099 11.171 1.00 92.25 189 ARG A N 1
ATOM 1558 C CA . ARG A 1 189 ? -8.655 -11.116 11.491 1.00 92.25 189 ARG A CA 1
ATOM 1559 C C . ARG A 1 189 ? -8.928 -10.820 12.966 1.00 92.25 189 ARG A C 1
ATOM 1561 O O . ARG A 1 189 ? -9.996 -10.294 13.284 1.00 92.25 189 ARG A O 1
ATOM 1568 N N . ASN A 1 190 ? -7.996 -11.197 13.835 1.00 91.38 190 ASN A N 1
ATOM 1569 C CA . ASN A 1 190 ? -8.136 -11.103 15.285 1.00 91.38 190 ASN A CA 1
ATOM 1570 C C . ASN A 1 190 ? -7.621 -9.770 15.839 1.00 91.38 190 ASN A C 1
ATOM 1572 O O . ASN A 1 190 ? -7.999 -9.394 16.942 1.00 91.38 190 ASN A O 1
ATOM 1576 N N . ASN A 1 191 ? -6.796 -9.059 15.069 1.00 91.06 191 ASN A N 1
ATOM 1577 C CA . ASN A 1 191 ? -6.275 -7.742 15.411 1.00 91.06 191 ASN A CA 1
ATOM 1578 C C . ASN A 1 191 ? -6.523 -6.770 14.242 1.00 91.06 191 ASN A C 1
ATOM 1580 O O . ASN A 1 191 ? -5.618 -6.535 13.436 1.00 91.06 191 ASN A O 1
ATOM 1584 N N . PRO A 1 192 ? -7.766 -6.280 14.078 1.00 93.12 192 PRO A N 1
ATOM 1585 C CA . PRO A 1 192 ? -8.141 -5.471 12.930 1.00 93.12 192 PRO A CA 1
ATOM 1586 C C . PRO A 1 192 ? -7.428 -4.117 12.925 1.00 93.12 192 PRO A C 1
ATOM 1588 O O . PRO A 1 192 ? -7.299 -3.438 13.941 1.00 93.12 192 PRO A O 1
ATOM 1591 N N . ARG A 1 193 ? -7.021 -3.704 11.729 1.00 95.38 193 ARG A N 1
ATOM 1592 C CA . ARG A 1 193 ? -6.368 -2.437 11.416 1.00 95.38 193 ARG A CA 1
ATOM 1593 C C . ARG A 1 193 ? -7.160 -1.675 10.365 1.00 95.38 193 ARG A C 1
ATOM 1595 O O . ARG A 1 193 ? -8.062 -2.207 9.708 1.00 95.38 193 ARG A O 1
ATOM 1602 N N . ILE A 1 194 ? -6.777 -0.417 10.188 1.00 98.06 194 ILE A N 1
ATOM 1603 C CA . ILE A 1 194 ? -7.321 0.452 9.151 1.00 98.06 194 ILE A CA 1
ATOM 1604 C C . ILE A 1 194 ? -6.281 0.603 8.042 1.00 98.06 194 ILE A C 1
ATOM 1606 O O . ILE A 1 194 ? -5.140 0.986 8.287 1.00 98.06 194 ILE A O 1
ATOM 1610 N N . PHE A 1 195 ? -6.687 0.342 6.808 1.00 98.38 195 PHE A N 1
ATOM 1611 C CA . PHE A 1 195 ? -5.868 0.505 5.616 1.00 98.38 195 PHE A CA 1
ATOM 1612 C C . PHE A 1 195 ? -6.393 1.663 4.780 1.00 98.38 195 PHE A C 1
ATOM 1614 O O . PHE A 1 195 ? -7.597 1.786 4.559 1.00 98.38 195 PHE A O 1
ATOM 1621 N N . VAL A 1 196 ? -5.493 2.506 4.283 1.00 98.25 196 VAL A N 1
ATOM 1622 C CA . VAL A 1 196 ? -5.831 3.601 3.368 1.00 98.25 196 VAL A CA 1
ATOM 1623 C C . VAL A 1 196 ? -5.047 3.409 2.079 1.00 98.25 196 VAL A C 1
ATOM 1625 O O . VAL A 1 196 ? -3.850 3.679 2.013 1.00 98.25 196 VAL A O 1
ATOM 1628 N N . VAL A 1 197 ? -5.733 2.939 1.044 1.00 97.12 197 VAL A N 1
ATOM 1629 C CA . VAL A 1 197 ? -5.182 2.734 -0.295 1.00 97.12 197 VAL A CA 1
ATOM 1630 C C . VAL A 1 197 ? -5.331 4.038 -1.065 1.00 97.12 197 VAL A C 1
ATOM 1632 O O . VAL A 1 197 ? -6.430 4.403 -1.484 1.00 97.12 197 VAL A O 1
ATOM 1635 N N . ASN A 1 198 ? -4.229 4.765 -1.226 1.00 92.38 198 ASN A N 1
ATOM 1636 C CA . ASN A 1 198 ? -4.226 6.136 -1.741 1.00 92.38 198 ASN A CA 1
ATOM 1637 C C . ASN A 1 198 ? -3.729 6.233 -3.194 1.00 92.38 198 ASN A C 1
ATOM 1639 O O . ASN A 1 198 ? -3.222 7.271 -3.626 1.00 92.38 198 ASN A O 1
ATOM 1643 N N . ASN A 1 199 ? -3.864 5.154 -3.965 1.00 90.31 199 ASN A N 1
ATOM 1644 C CA . ASN A 1 199 ? -3.484 5.109 -5.370 1.00 90.31 199 ASN A CA 1
ATOM 1645 C C . ASN A 1 199 ? -4.414 4.183 -6.171 1.00 90.31 199 ASN A C 1
ATOM 1647 O O . ASN A 1 199 ? -4.730 3.079 -5.735 1.00 90.31 199 ASN A O 1
ATOM 1651 N N . THR A 1 200 ? -4.835 4.625 -7.361 1.00 89.38 200 THR A N 1
ATOM 1652 C CA . THR A 1 200 ? -5.762 3.872 -8.224 1.00 89.38 200 THR A CA 1
ATOM 1653 C C . THR A 1 200 ? -5.166 2.568 -8.746 1.00 89.38 200 THR A C 1
ATOM 1655 O O . THR A 1 200 ? -5.860 1.562 -8.752 1.00 89.38 200 THR A O 1
ATOM 1658 N N . LEU A 1 201 ? -3.889 2.547 -9.131 1.00 90.56 201 LEU A N 1
ATOM 1659 C CA . LEU A 1 201 ? -3.259 1.305 -9.576 1.00 90.56 201 LEU A CA 1
ATOM 1660 C C . LEU A 1 201 ? -3.053 0.354 -8.393 1.00 90.56 201 LEU A C 1
ATOM 1662 O O . LEU A 1 201 ? -3.309 -0.836 -8.515 1.00 90.56 201 LEU A O 1
ATOM 1666 N N . ALA A 1 202 ? -2.677 0.868 -7.216 1.00 93.25 202 ALA A N 1
ATOM 1667 C CA . ALA A 1 202 ? -2.574 0.024 -6.022 1.00 93.25 202 ALA A CA 1
ATOM 1668 C C . ALA A 1 202 ? -3.919 -0.633 -5.671 1.00 93.25 202 ALA A C 1
ATOM 1670 O O . ALA A 1 202 ? -3.971 -1.810 -5.327 1.00 93.25 202 ALA A O 1
ATOM 1671 N N . ARG A 1 203 ? -5.014 0.119 -5.825 1.00 93.69 203 ARG A N 1
ATOM 1672 C CA . ARG A 1 203 ? -6.385 -0.377 -5.685 1.00 93.69 203 ARG A CA 1
ATOM 1673 C C . ARG A 1 203 ? -6.673 -1.560 -6.624 1.00 93.69 203 ARG A C 1
ATOM 1675 O O . ARG A 1 203 ? -7.277 -2.530 -6.179 1.00 93.69 203 ARG A O 1
ATOM 1682 N N . GLU A 1 204 ? -6.269 -1.473 -7.889 1.00 93.31 204 GLU A N 1
ATOM 1683 C CA . GLU A 1 204 ? -6.459 -2.539 -8.888 1.00 93.31 204 GLU A CA 1
ATOM 1684 C C . GLU A 1 204 ? -5.599 -3.774 -8.579 1.00 93.31 204 GLU A C 1
ATOM 1686 O O . GLU A 1 204 ? -6.080 -4.900 -8.644 1.00 93.31 204 GLU A O 1
ATOM 1691 N N . LEU A 1 205 ? -4.343 -3.572 -8.167 1.00 95.56 205 LEU A N 1
ATOM 1692 C CA . LEU A 1 205 ? -3.413 -4.667 -7.866 1.00 95.56 205 LEU A CA 1
ATOM 1693 C C . LEU A 1 205 ? -3.777 -5.465 -6.603 1.00 95.56 205 LEU A C 1
ATOM 1695 O O . LEU A 1 205 ? -3.323 -6.598 -6.449 1.00 95.56 205 LEU A O 1
ATOM 1699 N N . LEU A 1 206 ? -4.554 -4.894 -5.678 1.00 96.94 206 LEU A N 1
ATOM 1700 C CA . LEU A 1 206 ? -4.949 -5.585 -4.446 1.00 96.94 206 LEU A CA 1
ATOM 1701 C C . LEU A 1 206 ? -5.992 -6.683 -4.684 1.00 96.94 206 LEU A C 1
ATOM 1703 O O . LEU A 1 206 ? -5.934 -7.718 -4.020 1.00 96.94 206 LEU A O 1
ATOM 1707 N N . GLY A 1 207 ? -6.933 -6.467 -5.604 1.00 95.44 207 GLY A N 1
ATOM 1708 C CA . GLY A 1 207 ? -8.001 -7.420 -5.895 1.00 95.44 207 GLY A CA 1
ATOM 1709 C C . GLY A 1 207 ? -9.342 -6.756 -6.203 1.00 95.44 207 GLY A C 1
ATOM 1710 O O . GLY A 1 207 ? -9.397 -5.644 -6.733 1.00 95.44 207 GLY A O 1
ATOM 1711 N N . GLU A 1 208 ? -10.426 -7.456 -5.883 1.00 94.81 208 GLU A N 1
ATOM 1712 C CA . GLU A 1 208 ? -11.779 -7.163 -6.360 1.00 94.81 208 GLU A CA 1
ATOM 1713 C C . GLU A 1 208 ? -12.726 -6.690 -5.251 1.00 94.81 208 GLU A C 1
ATOM 1715 O O . GLU A 1 208 ? -12.481 -6.874 -4.059 1.00 94.81 208 GLU A O 1
ATOM 1720 N N . TYR A 1 209 ? -13.816 -6.040 -5.669 1.00 93.81 209 TYR A N 1
ATOM 1721 C CA . TYR A 1 209 ? -14.793 -5.383 -4.801 1.00 93.81 209 TYR A CA 1
ATOM 1722 C C . TYR A 1 209 ? -16.143 -6.050 -4.957 1.00 93.81 209 TYR A C 1
ATOM 1724 O O . TYR A 1 209 ? -16.685 -6.103 -6.061 1.00 93.81 209 TYR A O 1
ATOM 1732 N N . HIS A 1 210 ? -16.723 -6.453 -3.837 1.00 95.69 210 HIS A N 1
ATOM 1733 C CA . HIS A 1 210 ? -17.982 -7.172 -3.816 1.00 95.69 210 HIS A CA 1
ATOM 1734 C C . HIS A 1 210 ? -18.960 -6.521 -2.841 1.00 95.69 210 HIS A C 1
ATOM 1736 O O . HIS A 1 210 ? -18.576 -6.003 -1.790 1.00 95.69 210 HIS A O 1
ATOM 1742 N N . LEU A 1 211 ? -20.250 -6.551 -3.181 1.00 94.81 211 LEU A N 1
ATOM 1743 C CA . LEU A 1 211 ? -21.319 -6.134 -2.264 1.00 94.81 211 LEU A CA 1
ATOM 1744 C C . LEU A 1 211 ? -21.627 -7.209 -1.210 1.00 94.81 211 LEU A C 1
ATOM 1746 O O . LEU A 1 211 ? -22.197 -6.912 -0.166 1.00 94.81 211 LEU A O 1
ATOM 1750 N N . SER A 1 212 ? -21.243 -8.452 -1.486 1.00 93.38 212 SER A N 1
ATOM 1751 C CA . SER A 1 212 ? -21.399 -9.615 -0.617 1.00 93.38 212 SER A CA 1
ATOM 1752 C C . SER A 1 212 ? -20.214 -10.558 -0.806 1.00 93.38 212 SER A C 1
ATOM 1754 O O . SER A 1 212 ? -19.521 -10.465 -1.813 1.00 93.38 212 SER A O 1
ATOM 1756 N N . GLU A 1 213 ? -19.997 -11.480 0.129 1.00 91.75 213 GLU A N 1
ATOM 1757 C CA . GLU A 1 213 ? -18.949 -12.504 0.012 1.00 91.75 213 GLU A CA 1
ATOM 1758 C C . GLU A 1 213 ? -19.056 -13.260 -1.330 1.00 91.75 213 GLU A C 1
ATOM 1760 O O . GLU A 1 213 ? -20.139 -13.770 -1.649 1.00 91.75 213 GLU A O 1
ATOM 1765 N N . PRO A 1 214 ? -17.978 -13.318 -2.134 1.00 91.88 214 PRO A N 1
ATOM 1766 C CA . PRO A 1 214 ? -18.005 -14.007 -3.416 1.00 91.88 214 PRO A CA 1
ATOM 1767 C C . PRO A 1 214 ? -17.973 -15.530 -3.230 1.00 91.88 214 PRO A C 1
ATOM 1769 O O . PRO A 1 214 ? -17.455 -16.058 -2.245 1.00 91.88 214 PRO A O 1
ATOM 1772 N N . THR A 1 215 ? -18.518 -16.260 -4.205 1.00 90.94 215 THR A N 1
ATOM 1773 C CA . THR A 1 215 ? -18.514 -17.734 -4.212 1.00 90.94 215 THR A CA 1
ATOM 1774 C C . THR A 1 215 ? -17.172 -18.323 -4.636 1.00 90.94 215 THR A C 1
ATOM 1776 O O . THR A 1 215 ? -16.834 -19.437 -4.242 1.00 90.94 215 THR A O 1
ATOM 1779 N N . GLU A 1 216 ? -16.409 -17.580 -5.434 1.00 90.81 216 GLU A N 1
ATOM 1780 C CA . GLU A 1 216 ? -15.083 -17.951 -5.916 1.00 90.81 216 GLU A CA 1
ATOM 1781 C C . GLU A 1 216 ? -14.076 -16.893 -5.475 1.00 90.81 216 GLU A C 1
ATOM 1783 O O . GLU A 1 216 ? -14.396 -15.707 -5.426 1.00 90.81 216 GLU A O 1
ATOM 1788 N N . LYS A 1 217 ? -12.862 -17.329 -5.130 1.00 89.06 217 LYS A N 1
ATOM 1789 C CA . LYS A 1 217 ? -11.797 -16.405 -4.739 1.00 89.06 217 LYS A CA 1
ATOM 1790 C C . LYS A 1 217 ? -11.243 -15.695 -5.961 1.00 89.06 217 LYS A C 1
ATOM 1792 O O . LYS A 1 217 ? -10.970 -16.351 -6.969 1.00 89.06 217 LYS A O 1
ATOM 1797 N N . SER A 1 218 ? -10.971 -14.403 -5.822 1.00 87.88 218 SER A N 1
ATOM 1798 C CA . SER A 1 218 ? -10.314 -13.649 -6.881 1.00 87.88 218 SER A CA 1
ATOM 1799 C C . SER A 1 218 ? -8.930 -14.221 -7.198 1.00 87.88 218 SER A C 1
ATOM 1801 O O . SER A 1 218 ? -8.119 -14.510 -6.312 1.00 87.88 218 SER A O 1
ATOM 1803 N N . ASN A 1 219 ? -8.638 -14.352 -8.489 1.00 88.81 219 ASN A N 1
ATOM 1804 C CA . ASN A 1 219 ? -7.301 -14.632 -9.011 1.00 88.81 219 ASN A CA 1
ATOM 1805 C C . ASN A 1 219 ? -6.630 -13.366 -9.579 1.00 88.81 219 ASN A C 1
ATOM 1807 O O . ASN A 1 219 ? -5.575 -13.454 -10.211 1.00 88.81 219 ASN A O 1
ATOM 1811 N N . HIS A 1 220 ? -7.230 -12.190 -9.363 1.00 89.69 220 HIS A N 1
ATOM 1812 C CA . HIS A 1 220 ? -6.753 -10.925 -9.900 1.00 89.69 220 HIS A CA 1
ATOM 1813 C C . HIS A 1 220 ? -5.586 -10.370 -9.069 1.00 89.69 220 HIS A C 1
ATOM 1815 O O . HIS A 1 220 ? -5.774 -9.924 -7.938 1.00 89.69 220 HIS A O 1
ATOM 1821 N N . TRP A 1 221 ? -4.375 -10.374 -9.637 1.00 95.12 221 TRP A N 1
ATOM 1822 C CA . TRP A 1 221 ? -3.145 -9.879 -8.996 1.00 95.12 221 TRP A CA 1
ATOM 1823 C C . TRP A 1 221 ? -2.903 -10.481 -7.602 1.00 95.12 221 TRP A C 1
ATOM 1825 O O . TRP A 1 221 ? -2.582 -11.663 -7.500 1.00 95.12 221 TRP A O 1
ATOM 1835 N N . ILE A 1 222 ? -3.021 -9.684 -6.529 1.00 97.12 222 ILE A N 1
ATOM 1836 C CA . ILE A 1 222 ? -2.890 -10.153 -5.140 1.00 97.12 222 ILE A CA 1
ATOM 1837 C C . ILE A 1 222 ? -4.070 -11.052 -4.737 1.00 97.12 222 ILE A C 1
ATOM 1839 O O . ILE A 1 222 ? -3.891 -11.943 -3.897 1.00 97.12 222 ILE A O 1
ATOM 1843 N N . GLY A 1 223 ? -5.242 -10.851 -5.342 1.00 96.12 223 GLY A N 1
ATOM 1844 C CA . GLY A 1 223 ? -6.418 -11.701 -5.180 1.00 96.12 223 GLY A CA 1
ATOM 1845 C C . GLY A 1 223 ? -7.097 -11.548 -3.822 1.00 96.12 223 GLY A C 1
ATOM 1846 O O . GLY A 1 223 ? -7.438 -12.547 -3.191 1.00 96.12 223 GLY A O 1
ATOM 1847 N N . TYR A 1 224 ? -7.218 -10.321 -3.306 1.00 97.25 224 TYR A N 1
ATOM 1848 C CA . TYR A 1 224 ? -8.079 -10.057 -2.154 1.00 97.25 224 TYR A CA 1
ATOM 1849 C C . TYR A 1 224 ? -9.510 -9.747 -2.587 1.00 97.25 224 TYR A C 1
ATOM 1851 O O . TYR A 1 224 ? -9.741 -8.966 -3.504 1.00 97.25 224 TYR A O 1
ATOM 1859 N N . ASP A 1 225 ? -10.459 -10.343 -1.872 1.00 96.62 225 ASP A N 1
ATOM 1860 C CA . ASP A 1 225 ? -11.890 -10.130 -2.051 1.00 96.62 225 ASP A CA 1
ATOM 1861 C C . ASP A 1 225 ? -12.387 -9.153 -0.986 1.00 96.62 225 ASP A C 1
ATOM 1863 O O . ASP A 1 225 ? -12.597 -9.513 0.175 1.00 96.62 225 ASP A O 1
ATOM 1867 N N . PHE A 1 226 ? -12.521 -7.886 -1.366 1.00 97.69 226 PHE A N 1
ATOM 1868 C CA . PHE A 1 226 ? -12.997 -6.836 -0.479 1.00 97.69 226 PHE A CA 1
ATOM 1869 C C . PHE A 1 226 ? -14.521 -6.804 -0.473 1.00 97.69 226 PHE A C 1
ATOM 1871 O O . PHE A 1 226 ? -15.143 -6.613 -1.515 1.00 97.69 226 PHE A O 1
ATOM 1878 N N . VAL A 1 227 ? -15.132 -6.912 0.705 1.00 97.94 227 VAL A N 1
ATOM 1879 C CA . VAL A 1 227 ? -16.594 -6.944 0.844 1.00 97.94 227 VAL A CA 1
ATOM 1880 C C . VAL A 1 227 ? -17.095 -5.662 1.493 1.00 97.94 227 VAL A C 1
ATOM 1882 O O . VAL A 1 227 ? -16.576 -5.236 2.531 1.00 97.94 227 VAL A O 1
ATOM 1885 N N . TRP A 1 228 ? -18.088 -5.028 0.868 1.00 97.94 228 TRP A N 1
ATOM 1886 C CA . TRP A 1 228 ? -18.740 -3.836 1.398 1.00 97.94 228 TRP A CA 1
ATOM 1887 C C . TRP A 1 228 ? -19.384 -4.126 2.753 1.00 97.94 228 TRP A C 1
ATOM 1889 O O . TRP A 1 228 ? -20.120 -5.096 2.921 1.00 97.94 228 TRP A O 1
ATOM 1899 N N . ASN A 1 229 ? -19.113 -3.268 3.732 1.00 97.50 229 ASN A N 1
ATOM 1900 C CA . ASN A 1 229 ? -19.664 -3.390 5.068 1.00 97.50 229 ASN A CA 1
ATOM 1901 C C . ASN A 1 229 ? -20.518 -2.159 5.378 1.00 97.50 229 ASN A C 1
ATOM 1903 O O . ASN A 1 229 ? -19.986 -1.098 5.699 1.00 97.50 229 ASN A O 1
ATOM 1907 N N . GLU A 1 230 ? -21.842 -2.319 5.338 1.00 96.25 230 GLU A N 1
ATOM 1908 C CA . GLU A 1 230 ? -22.813 -1.246 5.614 1.00 96.25 230 GLU A CA 1
ATOM 1909 C C . GLU A 1 230 ? -22.609 -0.598 6.987 1.00 96.25 230 GLU A C 1
ATOM 1911 O O . GLU A 1 230 ? -22.739 0.613 7.153 1.00 96.25 230 GLU A O 1
ATOM 1916 N N . ASN A 1 231 ? -22.216 -1.392 7.986 1.00 95.31 231 ASN A N 1
ATOM 1917 C CA . ASN A 1 231 ? -21.961 -0.879 9.326 1.00 95.31 231 ASN A CA 1
ATOM 1918 C C . ASN A 1 231 ? -20.724 0.010 9.371 1.00 95.31 231 ASN A C 1
ATOM 1920 O O . ASN A 1 231 ? -20.643 0.883 10.235 1.00 95.31 231 ASN A O 1
ATOM 1924 N N . PHE A 1 232 ? -19.742 -0.245 8.517 1.00 96.81 232 PHE A N 1
ATOM 1925 C CA . PHE A 1 232 ? -18.532 0.558 8.457 1.00 96.81 232 PHE A CA 1
ATOM 1926 C C . PHE A 1 232 ? -18.622 1.635 7.390 1.00 96.81 232 PHE A C 1
ATOM 1928 O O . PHE A 1 232 ? -17.850 2.573 7.474 1.00 96.81 232 PHE A O 1
ATOM 1935 N N . GLY A 1 233 ? -19.530 1.538 6.416 1.00 96.56 233 GLY A N 1
ATOM 1936 C CA . GLY A 1 233 ? -19.590 2.430 5.259 1.00 96.56 233 GLY A CA 1
ATOM 1937 C C . GLY A 1 233 ? -18.348 2.338 4.367 1.00 96.56 233 GLY A C 1
ATOM 1938 O O . GLY A 1 233 ? -18.021 3.295 3.674 1.00 96.56 233 GLY A O 1
ATOM 1939 N N . THR A 1 234 ? -17.605 1.234 4.434 1.00 97.75 234 THR A N 1
ATOM 1940 C CA . THR A 1 234 ? -16.412 0.997 3.616 1.00 97.75 234 THR A CA 1
ATOM 1941 C C . THR A 1 234 ? -16.216 -0.499 3.393 1.00 97.75 234 THR A C 1
ATOM 1943 O O . THR A 1 234 ? -16.914 -1.328 3.978 1.00 97.75 234 THR A O 1
ATOM 1946 N N . TYR A 1 235 ? -15.263 -0.856 2.543 1.00 98.19 235 TYR A N 1
ATOM 1947 C CA . TYR A 1 235 ? -14.912 -2.245 2.289 1.00 98.19 235 TYR A CA 1
ATOM 1948 C C . TYR A 1 235 ? -14.082 -2.847 3.420 1.00 98.19 235 TYR A C 1
ATOM 1950 O O . TYR A 1 235 ? -13.299 -2.162 4.082 1.00 98.19 235 TYR A O 1
ATOM 1958 N N . THR A 1 236 ? -14.214 -4.155 3.606 1.00 97.94 236 THR A N 1
ATOM 1959 C CA . THR A 1 236 ? -13.445 -4.916 4.585 1.00 97.94 236 THR A CA 1
ATOM 1960 C C . THR A 1 236 ? -12.797 -6.138 3.963 1.00 97.94 236 THR A C 1
ATOM 1962 O O . THR A 1 236 ? -13.302 -6.697 2.994 1.00 97.94 236 THR A O 1
ATOM 1965 N N . TYR A 1 237 ? -11.683 -6.566 4.547 1.00 97.38 237 TYR A N 1
ATOM 1966 C CA . TYR A 1 237 ? -11.085 -7.869 4.281 1.00 97.38 237 TYR A CA 1
ATOM 1967 C C . TYR A 1 237 ? -10.530 -8.424 5.591 1.00 97.38 237 TYR A C 1
ATOM 1969 O O . TYR A 1 237 ? -9.789 -7.741 6.296 1.00 97.38 237 TYR A O 1
ATOM 1977 N N . LYS A 1 238 ? -10.943 -9.643 5.964 1.00 95.31 238 LYS A N 1
ATOM 1978 C CA . LYS A 1 238 ? -10.624 -10.254 7.270 1.00 95.31 238 LYS A CA 1
ATOM 1979 C C . LYS A 1 238 ? -10.849 -9.277 8.445 1.00 95.31 238 LYS A C 1
ATOM 1981 O O . LYS A 1 238 ? -9.936 -9.062 9.223 1.00 95.31 238 LYS A O 1
ATOM 1986 N N . ASN A 1 239 ? -12.020 -8.650 8.563 1.00 94.25 239 ASN A N 1
ATOM 1987 C CA . ASN A 1 239 ? -12.351 -7.649 9.604 1.00 94.25 239 ASN A CA 1
ATOM 1988 C C . ASN A 1 239 ? -11.524 -6.347 9.602 1.00 94.25 239 ASN A C 1
ATOM 1990 O O . ASN A 1 239 ? -11.800 -5.458 10.406 1.00 94.25 239 ASN A O 1
ATOM 1994 N N . ASN A 1 240 ? -10.545 -6.196 8.713 1.00 97.44 240 ASN A N 1
ATOM 1995 C CA . ASN A 1 240 ? -9.781 -4.964 8.571 1.00 97.44 240 ASN A CA 1
ATOM 1996 C C . ASN A 1 240 ? -10.547 -4.015 7.648 1.00 97.44 240 ASN A C 1
ATOM 1998 O O . ASN A 1 240 ? -11.076 -4.454 6.624 1.00 97.44 240 ASN A O 1
ATOM 2002 N N . ALA A 1 241 ? -10.613 -2.734 8.000 1.00 98.06 241 ALA A N 1
ATOM 2003 C CA . ALA A 1 241 ? -11.274 -1.726 7.181 1.00 98.06 241 ALA A CA 1
ATOM 2004 C C . ALA A 1 241 ? -10.317 -1.194 6.110 1.00 98.06 241 ALA A C 1
ATOM 2006 O O . ALA A 1 241 ? -9.175 -0.859 6.413 1.00 98.06 241 ALA A O 1
ATOM 2007 N N . PHE A 1 242 ? -10.793 -1.077 4.873 1.00 98.31 242 PHE A N 1
ATOM 2008 C CA . PHE A 1 242 ? -10.033 -0.541 3.748 1.00 98.31 242 PHE A CA 1
ATOM 2009 C C . PHE A 1 242 ? -10.732 0.686 3.180 1.00 98.31 242 PHE A C 1
ATOM 2011 O O . PHE A 1 242 ? -11.869 0.612 2.716 1.00 98.31 242 PHE A O 1
ATOM 2018 N N . PHE A 1 243 ? -10.031 1.814 3.186 1.00 97.94 243 PHE A N 1
ATOM 2019 C CA . PHE A 1 243 ? -10.428 3.042 2.518 1.00 97.94 243 PHE A CA 1
ATOM 2020 C C . PHE A 1 243 ? -9.723 3.137 1.175 1.00 97.94 243 PHE A C 1
ATOM 2022 O O . PHE A 1 243 ? -8.501 3.252 1.116 1.00 97.94 243 PHE A O 1
ATOM 2029 N N . PHE A 1 244 ? -10.496 3.137 0.096 1.00 95.69 244 PHE A N 1
ATOM 2030 C CA . PHE A 1 244 ? -9.977 3.335 -1.252 1.00 95.69 244 PHE A CA 1
ATOM 2031 C C . PHE A 1 244 ? -10.188 4.789 -1.654 1.00 95.69 244 PHE A C 1
ATOM 2033 O O . PHE A 1 244 ? -11.316 5.218 -1.901 1.00 95.69 244 PHE A O 1
ATOM 2040 N N . THR A 1 245 ? -9.107 5.564 -1.692 1.00 91.81 245 THR A N 1
ATOM 2041 C CA . THR A 1 245 ? -9.157 7.010 -1.928 1.00 91.81 245 THR A CA 1
ATOM 2042 C C . THR A 1 245 ? -8.327 7.402 -3.146 1.00 91.81 245 THR A C 1
ATOM 2044 O O . THR A 1 245 ? -7.499 6.635 -3.638 1.00 91.81 245 THR A O 1
ATOM 2047 N N . SER A 1 246 ? -8.502 8.633 -3.636 1.00 85.62 246 SER A N 1
ATOM 2048 C CA . SER A 1 246 ? -7.488 9.231 -4.509 1.00 85.62 246 SER A CA 1
ATOM 2049 C C . SER A 1 246 ? -6.207 9.528 -3.716 1.00 85.62 246 SER A C 1
ATOM 2051 O O . SER A 1 246 ? -6.118 9.252 -2.514 1.00 85.62 246 SER A O 1
ATOM 2053 N N . MET A 1 247 ? -5.202 10.101 -4.382 1.00 87.62 247 MET A N 1
ATOM 2054 C CA . MET A 1 247 ? -3.944 10.447 -3.725 1.00 87.62 247 MET A CA 1
ATOM 2055 C C . MET A 1 247 ? -4.173 11.377 -2.526 1.00 87.62 247 MET A C 1
ATOM 2057 O O . MET A 1 247 ? -5.024 12.266 -2.545 1.00 87.62 247 MET A O 1
ATOM 2061 N N . LEU A 1 248 ? -3.387 11.208 -1.464 1.00 89.94 248 LEU A N 1
ATOM 2062 C CA . LEU A 1 248 ? -3.411 12.153 -0.343 1.00 89.94 248 LEU A CA 1
ATOM 2063 C C . LEU A 1 248 ? -2.663 13.441 -0.702 1.00 89.94 248 LEU A C 1
ATOM 2065 O O . LEU A 1 248 ? -3.056 14.535 -0.291 1.00 89.94 248 LEU A O 1
ATOM 2069 N N . THR A 1 249 ? -1.610 13.327 -1.507 1.00 84.44 249 THR A N 1
ATOM 2070 C CA . THR A 1 249 ? -0.760 14.435 -1.949 1.00 84.44 249 THR A CA 1
ATOM 2071 C C . THR A 1 249 ? -0.563 14.409 -3.468 1.00 84.44 249 THR A C 1
ATOM 2073 O O . THR A 1 249 ? -0.847 13.416 -4.129 1.00 84.44 249 THR A O 1
ATOM 2076 N N . GLY A 1 250 ? -0.116 15.526 -4.048 1.00 81.62 250 GLY A N 1
ATOM 2077 C CA . GLY A 1 250 ? 0.091 15.655 -5.495 1.00 81.62 250 GLY A CA 1
ATOM 2078 C C . GLY A 1 250 ? -1.101 16.246 -6.256 1.00 81.62 250 GLY A C 1
ATOM 2079 O O . GLY A 1 250 ? -2.064 16.731 -5.669 1.00 81.62 250 GLY A O 1
ATOM 2080 N N . GLN A 1 251 ? -1.012 16.243 -7.589 1.00 76.69 251 GLN A N 1
ATOM 2081 C CA . GLN A 1 251 ? -1.916 17.005 -8.464 1.00 76.69 251 GLN A CA 1
ATOM 2082 C C . GLN A 1 251 ? -3.377 16.529 -8.421 1.00 76.69 251 GLN A C 1
ATOM 2084 O O . GLN A 1 251 ? -4.284 17.333 -8.596 1.00 76.69 251 GLN A O 1
ATOM 2089 N N . ARG A 1 252 ? -3.611 15.232 -8.183 1.00 81.31 252 ARG A N 1
ATOM 2090 C CA . ARG A 1 252 ? -4.957 14.638 -8.050 1.00 81.31 252 ARG A CA 1
ATOM 2091 C C . ARG A 1 252 ? -5.280 14.284 -6.599 1.00 81.31 252 ARG A C 1
ATOM 2093 O O . ARG A 1 252 ? -5.911 13.259 -6.333 1.00 81.31 252 ARG A O 1
ATOM 2100 N N . ALA A 1 253 ? -4.766 15.085 -5.668 1.00 87.44 253 ALA A N 1
ATOM 2101 C CA . ALA A 1 253 ? -5.039 14.880 -4.260 1.00 87.44 253 ALA A CA 1
ATOM 2102 C C . ALA A 1 253 ? -6.536 15.039 -3.954 1.00 87.44 253 ALA A C 1
ATOM 2104 O O . ALA A 1 253 ? -7.227 15.795 -4.638 1.00 87.44 253 ALA A O 1
ATOM 2105 N N . LEU A 1 254 ? -7.022 14.353 -2.916 1.00 91.00 254 LEU A N 1
ATOM 2106 C CA . LEU A 1 254 ? -8.367 14.569 -2.375 1.00 91.00 254 LEU A CA 1
ATOM 2107 C C . LEU A 1 254 ? -8.628 16.062 -2.142 1.00 91.00 254 LEU A C 1
ATOM 2109 O O . LEU A 1 254 ? -7.775 16.767 -1.585 1.00 91.00 254 LEU A O 1
ATOM 2113 N N . ASP A 1 255 ? -9.831 16.511 -2.503 1.00 93.44 255 ASP A N 1
ATOM 2114 C CA . ASP A 1 255 ? -10.325 17.817 -2.082 1.00 93.44 255 ASP A CA 1
ATOM 2115 C C . ASP A 1 255 ? -10.438 17.878 -0.550 1.00 93.44 255 ASP A C 1
ATOM 2117 O O . ASP A 1 255 ? -10.517 16.855 0.139 1.00 93.44 255 ASP A O 1
ATOM 2121 N N . ASN A 1 256 ? -10.455 19.091 0.000 1.00 93.12 256 ASN A N 1
ATOM 2122 C CA . ASN A 1 256 ? -10.447 19.290 1.449 1.00 93.12 256 ASN A CA 1
ATOM 2123 C C . ASN A 1 256 ? -11.660 18.655 2.148 1.00 93.12 256 ASN A C 1
ATOM 2125 O O . ASN A 1 256 ? -11.516 18.162 3.265 1.00 93.12 256 ASN A O 1
ATOM 2129 N N . GLY A 1 257 ? -12.829 18.628 1.499 1.00 96.19 257 GLY A N 1
ATOM 2130 C CA . GLY A 1 257 ? -14.031 18.012 2.053 1.00 96.19 257 GLY A CA 1
ATOM 2131 C C . GLY A 1 257 ? -13.915 16.491 2.102 1.00 96.19 257 GLY A C 1
ATOM 2132 O O . GLY A 1 257 ? -14.191 15.887 3.137 1.00 96.19 257 GLY A O 1
ATOM 2133 N N . SER A 1 258 ? -13.450 15.860 1.021 1.00 95.56 258 SER A N 1
ATOM 2134 C CA . SER A 1 258 ? -13.199 14.410 1.006 1.00 95.56 258 SER A CA 1
ATOM 2135 C C . SER A 1 258 ? -12.096 14.003 1.980 1.00 95.56 258 SER A C 1
ATOM 2137 O O . SER A 1 258 ? -12.209 12.975 2.641 1.00 95.56 258 SER A O 1
ATOM 2139 N N . TYR A 1 259 ? -11.066 14.835 2.134 1.00 96.62 259 TYR A N 1
ATOM 2140 C CA . TYR A 1 259 ? -10.013 14.624 3.122 1.00 96.62 259 TYR A CA 1
ATOM 2141 C C . TYR A 1 259 ? -10.535 14.685 4.568 1.00 96.62 259 TYR A C 1
ATOM 2143 O O . TYR A 1 259 ? -10.225 13.815 5.378 1.00 96.62 259 TYR A O 1
ATOM 2151 N N . GLN A 1 260 ? -11.372 15.674 4.894 1.00 96.94 260 GLN A N 1
ATOM 2152 C CA . GLN A 1 260 ? -12.010 15.766 6.212 1.00 96.94 260 GLN A CA 1
ATOM 2153 C C . GLN A 1 260 ? -12.950 14.586 6.478 1.00 96.94 260 GLN A C 1
ATOM 2155 O O . GLN A 1 260 ? -12.934 14.032 7.577 1.00 96.94 260 GLN A O 1
ATOM 2160 N N . ARG A 1 261 ? -13.728 14.168 5.469 1.00 97.69 261 ARG A N 1
ATOM 2161 C CA . ARG A 1 261 ? -14.586 12.979 5.566 1.00 97.69 261 ARG A CA 1
ATOM 2162 C C . ARG A 1 261 ? -13.777 11.716 5.829 1.00 97.69 261 ARG A C 1
ATOM 2164 O O . ARG A 1 261 ? -14.184 10.949 6.688 1.00 97.69 261 ARG A O 1
ATOM 2171 N N . LEU A 1 262 ? -12.631 11.531 5.171 1.00 98.00 262 LEU A N 1
ATOM 2172 C CA . LEU A 1 262 ? -11.744 10.392 5.430 1.00 98.00 262 LEU A CA 1
ATOM 2173 C C . LEU A 1 262 ? -11.330 10.331 6.907 1.00 98.00 262 LEU A C 1
ATOM 2175 O O . LEU A 1 262 ? -11.493 9.295 7.539 1.00 98.00 262 LEU A O 1
ATOM 2179 N N . ILE A 1 263 ? -10.854 11.441 7.479 1.00 98.25 263 ILE A N 1
ATOM 2180 C CA . ILE A 1 263 ? -10.446 11.494 8.895 1.00 98.25 263 ILE A CA 1
ATOM 2181 C C . ILE A 1 263 ? -11.629 11.200 9.825 1.00 98.25 263 ILE A C 1
ATOM 2183 O O . ILE A 1 263 ? -11.502 10.418 10.767 1.00 98.25 263 ILE A O 1
ATOM 2187 N N . TRP A 1 264 ? -12.787 11.809 9.558 1.00 98.38 264 TRP A N 1
ATOM 2188 C CA . TRP A 1 264 ? -14.007 11.551 10.324 1.00 98.38 264 TRP A CA 1
ATOM 2189 C C . TRP A 1 264 ? -14.396 10.067 10.285 1.00 98.38 264 TRP A C 1
ATOM 2191 O O . TRP A 1 264 ? -14.718 9.478 11.315 1.00 98.38 264 TRP A O 1
ATOM 2201 N N . HIS A 1 265 ? -14.308 9.450 9.109 1.00 98.38 265 HIS A N 1
ATOM 2202 C CA . HIS A 1 265 ? -14.697 8.065 8.875 1.00 98.38 265 HIS A CA 1
ATOM 2203 C C . HIS A 1 265 ? -13.722 7.074 9.517 1.00 98.38 265 HIS A C 1
ATOM 2205 O O . HIS A 1 265 ? -14.154 6.099 10.127 1.00 98.38 265 HIS A O 1
ATOM 2211 N N . ILE A 1 266 ? -12.419 7.362 9.472 1.00 98.38 266 ILE A N 1
ATOM 2212 C CA . ILE A 1 266 ? -11.404 6.601 10.212 1.00 98.38 266 ILE A CA 1
ATOM 2213 C C . ILE A 1 266 ? -11.725 6.621 11.711 1.00 98.38 266 ILE A C 1
ATOM 2215 O O . ILE A 1 266 ? -11.774 5.562 12.327 1.00 98.38 266 ILE A O 1
ATOM 2219 N N . ASN A 1 267 ? -12.020 7.791 12.288 1.00 98.12 267 ASN A N 1
ATOM 2220 C CA . ASN A 1 267 ? -12.393 7.905 13.703 1.00 98.12 267 ASN A CA 1
ATOM 2221 C C . ASN A 1 267 ? -13.697 7.163 14.038 1.00 98.12 267 ASN A C 1
ATOM 2223 O O . ASN A 1 267 ? -13.799 6.530 15.088 1.00 98.12 267 ASN A O 1
ATOM 2227 N N . TYR A 1 268 ? -14.688 7.200 13.143 1.00 97.94 268 TYR A N 1
ATOM 2228 C CA . TYR A 1 268 ? -15.921 6.430 13.300 1.00 97.94 268 TYR A CA 1
ATOM 2229 C C . TYR A 1 268 ? -15.643 4.922 13.396 1.00 97.94 268 TYR A C 1
ATOM 2231 O O . TYR A 1 268 ? -16.115 4.269 14.328 1.00 97.94 268 TYR A O 1
ATOM 2239 N N . ILE A 1 269 ? -14.848 4.376 12.469 1.00 97.12 269 ILE A N 1
ATOM 2240 C CA . ILE A 1 269 ? -14.501 2.948 12.453 1.00 97.12 269 ILE A CA 1
ATOM 2241 C C . ILE A 1 269 ? -13.625 2.583 13.650 1.00 97.12 269 ILE A C 1
ATOM 2243 O O . ILE A 1 269 ? -13.925 1.600 14.322 1.00 97.12 269 ILE A O 1
ATOM 2247 N N . LYS A 1 270 ? -12.602 3.394 13.952 1.00 95.69 270 LYS A N 1
ATOM 2248 C CA . LYS A 1 270 ? -11.728 3.237 15.123 1.00 95.69 270 LYS A CA 1
ATOM 2249 C C . LYS A 1 270 ? -12.557 2.992 16.388 1.00 95.69 270 LYS A C 1
ATOM 2251 O O . LYS A 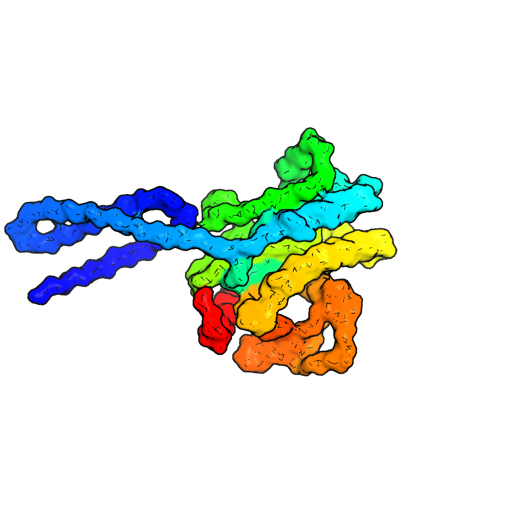1 270 ? -12.404 1.961 17.038 1.00 95.69 270 LYS A O 1
ATOM 2256 N N . ASN A 1 271 ? -13.503 3.889 16.670 1.00 95.19 271 ASN A N 1
ATOM 2257 C CA . ASN A 1 271 ? -14.375 3.798 17.843 1.00 95.19 271 ASN A CA 1
ATOM 2258 C C . ASN A 1 271 ? -15.302 2.576 17.799 1.00 95.19 271 ASN A C 1
ATOM 2260 O O . ASN A 1 271 ? -15.578 1.969 18.829 1.00 95.19 271 ASN A O 1
ATOM 2264 N N . LYS A 1 272 ? -15.791 2.205 16.612 1.00 93.62 272 LYS A N 1
ATOM 2265 C CA . LYS A 1 272 ? -16.698 1.064 16.435 1.00 93.62 272 LYS A CA 1
ATOM 2266 C C . LYS A 1 272 ? -15.998 -0.287 16.593 1.00 93.62 272 LYS A C 1
ATOM 2268 O O . LYS A 1 272 ? -16.632 -1.241 17.034 1.00 93.62 272 LYS A O 1
ATOM 2273 N N . GLN A 1 273 ? -14.723 -0.371 16.221 1.00 91.00 273 GLN A N 1
ATOM 2274 C CA . GLN A 1 273 ? -13.907 -1.581 16.335 1.00 91.00 273 GLN A CA 1
ATOM 2275 C C . GLN A 1 273 ? -13.120 -1.662 17.651 1.00 91.00 273 GLN A C 1
ATOM 2277 O O . GLN A 1 273 ? -12.544 -2.709 17.924 1.00 91.00 273 GLN A O 1
ATOM 2282 N N . GLY A 1 274 ? -13.099 -0.595 18.459 1.00 87.88 274 GLY A N 1
ATOM 2283 C CA . GLY A 1 274 ? -12.292 -0.542 19.681 1.00 87.88 274 GLY A CA 1
ATOM 2284 C C . GLY A 1 274 ? -10.788 -0.546 19.399 1.00 87.88 274 GLY A C 1
ATOM 2285 O O . GLY A 1 274 ? -10.026 -1.107 20.177 1.00 87.88 274 GLY A O 1
ATOM 2286 N N . ILE A 1 275 ? -10.370 0.026 18.266 1.00 85.88 275 ILE A N 1
ATOM 2287 C CA . ILE A 1 275 ? -8.952 0.215 17.943 1.00 85.88 275 ILE A CA 1
ATOM 2288 C C . ILE A 1 275 ? -8.477 1.420 18.760 1.00 85.88 275 ILE A C 1
ATOM 2290 O O . ILE A 1 275 ? -9.073 2.492 18.647 1.00 85.88 275 ILE A O 1
ATOM 2294 N N . GLU A 1 276 ? -7.441 1.257 19.579 1.00 70.44 276 GLU A N 1
ATOM 2295 C CA . GLU A 1 276 ? -6.881 2.333 20.416 1.00 70.44 276 GLU A CA 1
ATOM 2296 C C . GLU A 1 276 ? -5.726 3.065 19.727 1.00 70.44 276 GLU A C 1
ATOM 2298 O O . GLU A 1 276 ? -4.869 2.402 19.102 1.00 70.44 276 GLU A O 1
#

Secondary structure (DSSP, 8-state):
-----------------S--EEEE----TTS----EEEE-----PPPPEEE-HHHHHHHHHHHHHHTTTSGGGSS--EEESEEESSSEEEEESS----HHHHHHHHHHT--SPEEE-----TTTS-GGGHHHHHHHHHHT--EEEEES-------HHHHHHHTTSHHHHHHHHHHHHHHHHHHHHH--SSS--EEEE--HHHHHHHEEEESS--SS---STT-EEEEEETTTTEEEETTEEEEE-SBSSSTTBPPHHHHHHHHHHHHHHHHHHT--

Organism: NCBI:txid870484

Sequence (276 aa):
MLHARLLFNNINYLHHTKPINGKVTAKREGTPHTHYTFAVVKHTQETPVIEIKPIVEEKINSLWKEFSNEEYCQFSPNSIAEIPNDGIVFIGINPSMTDKVKERLIEKNDINCEFHKLSYDVNLDYRYFKKFFDIAEKTGLNWGHMDLLYNRETNQKKVSSLLKTERGVDFIYKQCMISKIILDKIIDRNNPRIFVVNNTLARELLGEYHLSEPTEKSNHWIGYDFVWNENFGTYTYKNNAFFFTSMLTGQRALDNGSYQRLIWHINYIKNKQGIE